Protein AF-A0A8B3FPV9-F1 (afdb_monomer_lite)

Structure (mmCIF, N/CA/C/O backbone):
data_AF-A0A8B3FPV9-F1
#
_entry.id   AF-A0A8B3FPV9-F1
#
loop_
_atom_site.group_PDB
_atom_site.id
_atom_site.type_symbol
_atom_site.label_atom_id
_atom_site.label_alt_id
_atom_site.label_comp_id
_atom_site.label_asym_id
_atom_site.label_entity_id
_atom_site.label_seq_id
_atom_site.pdbx_PDB_ins_code
_atom_site.Cartn_x
_atom_site.Cartn_y
_atom_site.Cartn_z
_atom_site.occupancy
_atom_site.B_iso_or_equiv
_atom_site.auth_seq_id
_atom_site.auth_comp_id
_atom_site.auth_asym_id
_atom_site.auth_atom_id
_atom_site.pdbx_PDB_model_num
ATOM 1 N N . MET A 1 1 ? 26.256 -17.734 -14.882 1.00 42.00 1 MET A N 1
ATOM 2 C CA . MET A 1 1 ? 25.455 -18.516 -13.919 1.00 42.00 1 MET A CA 1
ATOM 3 C C . MET A 1 1 ? 24.027 -18.582 -14.427 1.00 42.00 1 MET A C 1
ATOM 5 O O . MET A 1 1 ? 23.253 -17.654 -14.216 1.00 42.00 1 MET A O 1
ATOM 9 N N . SER A 1 2 ? 23.723 -19.625 -15.194 1.00 42.69 2 SER A N 1
ATOM 10 C CA . SER A 1 2 ? 22.351 -19.982 -15.546 1.00 42.69 2 SER A CA 1
ATOM 11 C C . SER A 1 2 ? 21.698 -20.483 -14.266 1.00 42.69 2 SER A C 1
ATOM 13 O O . SER A 1 2 ? 22.176 -21.441 -13.665 1.00 42.69 2 SER A O 1
ATOM 15 N N . ILE A 1 3 ? 20.687 -19.775 -13.772 1.00 54.25 3 ILE A N 1
ATOM 16 C CA . ILE A 1 3 ? 19.817 -20.333 -12.741 1.00 54.25 3 ILE A CA 1
ATOM 17 C C . ILE A 1 3 ? 18.883 -21.251 -13.515 1.00 54.25 3 ILE A C 1
ATOM 19 O O . ILE A 1 3 ? 17.819 -20.828 -13.959 1.00 54.25 3 ILE A O 1
ATOM 23 N N . ASP A 1 4 ? 19.334 -22.473 -13.770 1.00 57.19 4 ASP A N 1
ATOM 24 C CA . ASP A 1 4 ? 18.435 -23.501 -14.261 1.00 57.19 4 ASP A CA 1
ATOM 25 C C . ASP A 1 4 ? 17.376 -23.724 -13.174 1.00 57.19 4 ASP A C 1
ATOM 27 O O . ASP A 1 4 ? 17.729 -23.776 -11.984 1.00 57.19 4 ASP A O 1
ATOM 31 N N . PRO A 1 5 ? 16.082 -23.813 -13.523 1.00 62.88 5 PRO A N 1
ATOM 32 C CA . PRO A 1 5 ? 15.042 -24.207 -12.586 1.00 62.88 5 PRO A CA 1
ATOM 33 C C . PRO A 1 5 ? 15.310 -25.652 -12.155 1.00 62.88 5 PRO A C 1
ATOM 35 O O . PRO A 1 5 ? 14.786 -26.613 -12.711 1.00 62.88 5 PRO A O 1
ATOM 38 N N . SER A 1 6 ? 16.207 -25.810 -11.185 1.00 76.12 6 SER A N 1
ATOM 39 C CA . SER A 1 6 ? 16.613 -27.115 -10.700 1.00 76.12 6 SER A CA 1
ATOM 40 C C . SER A 1 6 ? 15.465 -27.714 -9.886 1.00 76.12 6 SER A C 1
ATOM 42 O O . SER A 1 6 ? 14.822 -27.001 -9.106 1.00 76.12 6 SER A O 1
ATOM 44 N N . PRO A 1 7 ? 15.221 -29.031 -9.987 1.00 80.00 7 PRO A N 1
ATOM 45 C CA . PRO A 1 7 ? 14.207 -29.706 -9.176 1.00 80.00 7 PRO A CA 1
ATOM 46 C C . PRO A 1 7 ? 14.443 -29.497 -7.672 1.00 80.00 7 PRO A C 1
ATOM 48 O O . PRO A 1 7 ? 13.501 -29.465 -6.888 1.00 80.00 7 PRO A O 1
ATOM 51 N N . ARG A 1 8 ? 15.693 -29.238 -7.267 1.00 82.94 8 ARG A N 1
ATOM 52 C CA . ARG A 1 8 ? 16.063 -28.871 -5.894 1.00 82.94 8 ARG A CA 1
ATOM 53 C C . ARG A 1 8 ? 15.446 -27.543 -5.448 1.00 82.94 8 ARG A C 1
ATOM 55 O O . ARG A 1 8 ? 14.995 -27.450 -4.312 1.00 82.94 8 ARG A O 1
ATOM 62 N N . LEU A 1 9 ? 15.387 -26.539 -6.326 1.00 80.88 9 LEU A N 1
ATOM 63 C CA . LEU A 1 9 ? 14.771 -25.245 -6.019 1.00 80.88 9 LEU A CA 1
ATOM 64 C C . LEU A 1 9 ? 13.254 -25.386 -5.842 1.00 80.88 9 LEU A C 1
ATOM 66 O O . LEU A 1 9 ? 12.688 -24.808 -4.919 1.00 80.88 9 LEU A O 1
ATOM 70 N N . ALA A 1 10 ? 12.614 -26.195 -6.692 1.00 79.56 10 ALA A N 1
ATOM 71 C CA . ALA A 1 10 ? 11.189 -26.495 -6.587 1.00 79.56 10 ALA A CA 1
ATOM 72 C C . ALA A 1 10 ? 10.865 -27.236 -5.280 1.00 79.56 10 ALA A C 1
ATOM 74 O O . ALA A 1 10 ? 9.959 -26.828 -4.557 1.00 79.56 10 ALA A O 1
ATOM 75 N N . VAL A 1 11 ? 11.648 -28.262 -4.927 1.00 85.38 11 VAL A N 1
ATOM 76 C CA . VAL A 1 11 ? 11.499 -28.995 -3.658 1.00 85.38 11 VAL A CA 1
ATOM 77 C C . VAL A 1 11 ? 11.712 -28.073 -2.456 1.00 85.38 11 VAL A C 1
ATOM 79 O O . VAL A 1 11 ? 10.914 -28.102 -1.523 1.00 85.38 11 VAL A O 1
ATOM 82 N N . ALA A 1 12 ? 12.732 -27.209 -2.488 1.00 83.81 12 ALA A N 1
ATOM 83 C CA . ALA A 1 12 ? 12.972 -26.233 -1.427 1.00 83.81 12 ALA A CA 1
ATOM 84 C C . ALA A 1 12 ? 11.791 -25.261 -1.261 1.00 83.81 12 ALA A C 1
ATOM 86 O O . ALA A 1 12 ? 11.357 -25.019 -0.138 1.00 83.81 12 ALA A O 1
ATOM 87 N N . LEU A 1 13 ? 11.227 -24.753 -2.363 1.00 82.69 13 LEU A N 1
ATOM 88 C CA . LEU A 1 13 ? 10.036 -23.894 -2.354 1.00 82.69 13 LEU A CA 1
ATOM 89 C C . LEU A 1 13 ? 8.823 -24.607 -1.751 1.00 82.69 13 LEU A C 1
ATOM 91 O O . LEU A 1 13 ? 8.154 -24.046 -0.886 1.00 82.69 13 LEU A O 1
ATOM 95 N N . VAL A 1 14 ? 8.561 -25.847 -2.172 1.00 85.81 14 VAL A N 1
ATOM 96 C CA . VAL A 1 14 ? 7.442 -26.652 -1.663 1.00 85.81 14 VAL A CA 1
ATOM 97 C C . VAL A 1 14 ? 7.604 -26.934 -0.171 1.00 85.81 14 VAL A C 1
ATOM 99 O O . VAL A 1 14 ? 6.652 -26.743 0.580 1.00 85.81 14 VAL A O 1
ATOM 102 N N . LEU A 1 15 ? 8.801 -27.319 0.279 1.00 87.19 15 LEU A N 1
ATOM 103 C CA . LEU A 1 15 ? 9.085 -27.554 1.697 1.00 87.19 15 LEU A CA 1
ATOM 104 C C . LEU A 1 15 ? 8.931 -26.281 2.530 1.00 87.19 15 LEU A C 1
ATOM 106 O O . LEU A 1 15 ? 8.348 -26.331 3.610 1.00 87.19 15 LEU A O 1
ATOM 110 N N . LEU A 1 16 ? 9.401 -25.134 2.030 1.00 83.69 16 LEU A N 1
ATOM 111 C CA . LEU A 1 16 ? 9.266 -23.861 2.736 1.00 83.69 16 LEU A CA 1
ATOM 112 C C . LEU A 1 16 ? 7.791 -23.449 2.856 1.00 83.69 16 LEU A C 1
ATOM 114 O O . LEU A 1 16 ? 7.346 -23.040 3.927 1.00 83.69 16 LEU A O 1
ATOM 118 N N . VAL A 1 17 ? 7.009 -23.615 1.784 1.00 82.38 17 VAL A N 1
ATOM 119 C CA . VAL A 1 17 ? 5.558 -23.375 1.803 1.00 82.38 17 VAL A CA 1
ATOM 120 C C . VAL A 1 17 ? 4.868 -24.335 2.773 1.00 82.38 17 VAL A C 1
ATOM 122 O O . VAL A 1 17 ? 4.093 -23.885 3.617 1.00 82.38 17 VAL A O 1
ATOM 125 N N . ALA A 1 18 ? 5.188 -25.629 2.727 1.00 81.62 18 ALA A N 1
ATOM 126 C CA . ALA A 1 18 ? 4.638 -26.628 3.638 1.00 81.62 18 AL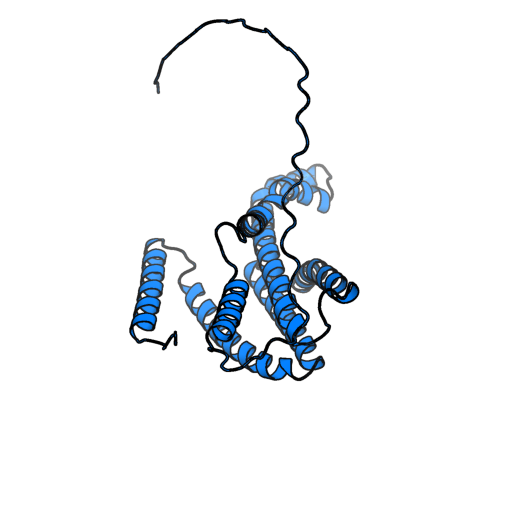A A CA 1
ATOM 127 C C . ALA A 1 18 ? 4.960 -26.302 5.104 1.00 81.62 18 ALA A C 1
ATOM 129 O O . ALA A 1 18 ? 4.070 -26.354 5.949 1.00 81.62 18 ALA A O 1
ATOM 130 N N . LEU A 1 19 ? 6.191 -25.872 5.398 1.00 85.19 19 LEU A N 1
ATOM 131 C CA . LEU A 1 19 ? 6.602 -25.438 6.732 1.00 85.19 19 LEU A CA 1
ATOM 132 C C . LEU A 1 19 ? 5.790 -24.226 7.204 1.00 85.19 19 LEU A C 1
ATOM 134 O O . LEU A 1 19 ? 5.288 -24.225 8.327 1.00 85.19 19 LEU A O 1
ATOM 138 N N . THR A 1 20 ? 5.605 -23.213 6.349 1.00 76.75 20 THR A N 1
ATOM 139 C CA . THR A 1 20 ? 4.771 -22.051 6.700 1.00 76.75 20 THR A CA 1
ATOM 140 C C . THR A 1 20 ? 3.308 -22.431 6.923 1.00 76.75 20 THR A C 1
ATOM 142 O O . THR A 1 20 ? 2.678 -21.903 7.838 1.00 76.75 20 THR A O 1
ATOM 145 N N . MET A 1 21 ? 2.771 -23.375 6.145 1.00 73.12 21 MET A N 1
ATOM 146 C CA . MET A 1 21 ? 1.418 -23.898 6.336 1.00 73.12 21 MET A CA 1
ATOM 147 C C . MET A 1 21 ? 1.287 -24.679 7.645 1.00 73.12 21 MET A C 1
ATOM 149 O O . MET A 1 21 ? 0.315 -24.465 8.366 1.00 73.12 21 MET A O 1
ATOM 153 N N . LEU A 1 22 ? 2.268 -25.520 7.991 1.00 78.50 22 LEU A N 1
ATOM 154 C CA . LEU A 1 22 ? 2.300 -26.241 9.267 1.00 78.50 22 LEU A CA 1
ATOM 155 C C . LEU A 1 22 ? 2.371 -25.278 10.456 1.00 78.50 22 LEU A C 1
ATOM 157 O O . LEU A 1 22 ? 1.598 -25.414 11.403 1.00 78.50 22 LEU A O 1
ATOM 161 N N . ALA A 1 23 ? 3.248 -24.273 10.390 1.00 76.12 23 ALA A N 1
ATOM 162 C CA . ALA A 1 23 ? 3.366 -23.250 11.426 1.00 76.12 23 ALA A CA 1
ATOM 163 C C . ALA A 1 23 ? 2.065 -22.442 11.576 1.00 76.12 23 ALA A C 1
ATOM 165 O O . ALA A 1 23 ? 1.612 -22.177 12.690 1.00 76.12 23 ALA A O 1
ATOM 166 N N . ALA A 1 24 ? 1.417 -22.098 10.460 1.00 69.12 24 ALA A N 1
ATOM 167 C CA . ALA A 1 24 ? 0.137 -21.398 10.473 1.00 69.12 24 ALA A CA 1
ATOM 168 C C . ALA A 1 24 ? -0.996 -22.270 11.046 1.00 69.12 24 ALA A C 1
ATOM 170 O O . ALA A 1 24 ? -1.849 -21.762 11.778 1.00 69.12 24 ALA A O 1
ATOM 171 N N . TRP A 1 25 ? -0.998 -23.573 10.744 1.00 67.94 25 TRP A N 1
ATOM 172 C CA . TRP A 1 25 ? -1.960 -24.535 11.284 1.00 67.94 25 TRP A CA 1
ATOM 173 C C . TRP A 1 25 ? -1.791 -24.710 12.797 1.00 67.94 25 TRP A C 1
ATOM 175 O O . TRP A 1 25 ? -2.779 -24.643 13.530 1.00 67.94 25 TRP A O 1
ATOM 185 N N . GLY A 1 26 ? -0.545 -24.792 13.278 1.00 73.00 26 GLY A N 1
ATOM 186 C CA . GLY A 1 26 ? -0.221 -24.790 14.708 1.00 73.00 26 GLY A CA 1
ATOM 187 C C . GLY A 1 26 ? -0.659 -23.511 15.432 1.00 73.00 26 GLY A C 1
ATOM 188 O O . GLY A 1 26 ? -1.105 -23.572 16.575 1.00 73.00 26 GLY A O 1
ATOM 189 N N . GLY A 1 27 ? -0.623 -22.362 14.748 1.00 68.94 27 GLY A N 1
ATOM 190 C CA . GLY A 1 27 ? -1.056 -21.066 15.281 1.00 68.94 27 GLY A CA 1
ATOM 191 C C . GLY A 1 27 ? -2.574 -20.828 15.326 1.00 68.94 27 GLY A C 1
ATOM 192 O O . GLY A 1 27 ? -2.989 -19.763 15.775 1.00 68.94 27 GLY A O 1
ATOM 193 N N . ARG A 1 28 ? -3.414 -21.766 14.850 1.00 61.19 28 ARG A N 1
ATOM 194 C CA . ARG A 1 28 ? -4.896 -21.666 14.824 1.00 61.19 28 ARG A CA 1
ATOM 195 C C . ARG A 1 28 ? -5.449 -20.347 14.254 1.00 61.19 28 ARG A C 1
ATOM 197 O O . ARG A 1 28 ? -6.526 -19.891 14.640 1.00 61.19 28 ARG A O 1
ATOM 204 N N . PHE A 1 29 ? -4.752 -19.724 13.305 1.00 59.78 29 PHE A N 1
ATOM 205 C CA . PHE A 1 29 ? -5.256 -18.509 12.670 1.00 59.78 29 PHE A CA 1
ATOM 206 C C . PHE A 1 29 ? -6.476 -18.828 11.789 1.00 59.78 29 PHE A C 1
ATOM 208 O O . PHE A 1 29 ? -6.393 -19.600 10.836 1.00 59.78 29 PHE A O 1
ATOM 215 N N . SER A 1 30 ? -7.601 -18.151 12.042 1.00 58.53 30 SER A N 1
ATOM 216 C CA . SER A 1 30 ? -8.832 -18.208 11.221 1.00 58.53 30 SER A CA 1
ATOM 217 C C . SER A 1 30 ? -8.596 -17.885 9.725 1.00 58.53 30 SER A C 1
ATOM 219 O O . SER A 1 30 ? -9.396 -18.238 8.858 1.00 58.53 30 SER A O 1
ATOM 221 N N . LEU A 1 31 ? -7.441 -17.298 9.387 1.00 55.94 31 LEU A N 1
ATOM 222 C CA . LEU A 1 31 ? -7.045 -16.961 8.022 1.00 55.94 31 LEU A CA 1
ATOM 223 C C . LEU A 1 31 ? -6.703 -18.168 7.131 1.00 55.94 31 LEU A C 1
ATOM 225 O O . LEU A 1 31 ? -6.635 -17.986 5.912 1.00 55.94 31 LEU A O 1
ATOM 229 N N . LEU A 1 32 ? -6.523 -19.378 7.673 1.00 56.44 32 LEU A N 1
ATOM 230 C CA . LEU A 1 32 ? -5.994 -20.528 6.921 1.00 56.44 32 LEU A CA 1
ATOM 231 C C . LEU A 1 32 ? -6.761 -20.874 5.640 1.00 56.44 32 LEU A C 1
ATOM 233 O O . LEU A 1 32 ? -6.151 -21.271 4.655 1.00 56.44 32 LEU A O 1
ATOM 237 N N . LYS A 1 33 ? -8.085 -20.692 5.621 1.00 60.97 33 LYS A N 1
ATOM 238 C CA . LYS A 1 33 ? -8.912 -20.981 4.435 1.00 60.97 33 LYS A CA 1
ATOM 239 C C . LYS A 1 33 ? -8.858 -19.865 3.385 1.00 60.97 33 LYS A C 1
ATOM 241 O O . LYS A 1 33 ? -9.061 -20.111 2.202 1.00 60.97 33 LYS A O 1
ATOM 246 N N . SER A 1 34 ? -8.559 -18.636 3.806 1.00 60.72 34 SER A N 1
ATOM 247 C CA . SER A 1 34 ? -8.544 -17.453 2.933 1.00 60.72 34 SER A CA 1
ATOM 248 C C . SER A 1 34 ? -7.214 -17.247 2.203 1.00 60.72 34 SER A C 1
ATOM 250 O O . SER A 1 34 ? -7.194 -16.725 1.089 1.00 60.72 34 SER A O 1
ATOM 252 N N . VAL A 1 35 ? -6.107 -17.691 2.805 1.00 66.69 35 VAL A N 1
ATOM 253 C CA . VAL A 1 35 ? -4.752 -17.566 2.250 1.00 66.69 35 VAL A CA 1
ATOM 254 C C . VAL A 1 35 ? -4.561 -18.338 0.935 1.00 66.69 35 VAL A C 1
ATOM 256 O O . VAL A 1 35 ? -4.118 -17.707 -0.025 1.00 66.69 35 VAL A O 1
ATOM 259 N N . PRO A 1 36 ? -4.908 -19.638 0.815 1.00 67.00 36 PRO A N 1
ATOM 260 C CA . PRO A 1 36 ? -4.676 -20.383 -0.424 1.00 67.00 36 PRO A CA 1
ATOM 261 C C . PRO A 1 36 ? -5.525 -19.849 -1.580 1.00 67.00 36 PRO A C 1
ATOM 263 O O . PRO A 1 36 ? -5.033 -19.724 -2.698 1.00 67.00 36 PRO A O 1
ATOM 266 N N . TRP A 1 37 ? -6.767 -19.438 -1.309 1.00 70.44 37 TRP A N 1
ATOM 267 C CA . TRP A 1 37 ? -7.628 -18.826 -2.322 1.00 70.44 37 TRP A CA 1
ATOM 268 C C . TRP A 1 37 ? -7.095 -17.469 -2.801 1.00 70.44 37 TRP A C 1
ATOM 270 O O . TRP A 1 37 ? -7.058 -17.192 -4.001 1.00 70.44 37 TRP A O 1
ATOM 280 N N . ALA A 1 38 ? -6.623 -16.627 -1.875 1.00 64.62 38 ALA A N 1
ATOM 281 C CA . ALA A 1 38 ? -5.991 -15.359 -2.225 1.00 64.62 38 ALA A CA 1
ATOM 282 C C . ALA A 1 38 ? -4.696 -15.563 -3.030 1.00 64.62 38 ALA A C 1
ATOM 284 O O . ALA A 1 38 ? -4.458 -14.823 -3.985 1.00 64.62 38 ALA A O 1
ATOM 285 N N . ALA A 1 39 ? -3.892 -16.571 -2.679 1.00 65.19 39 ALA A N 1
ATOM 286 C CA . ALA A 1 39 ? -2.666 -16.919 -3.390 1.00 65.19 39 ALA A CA 1
ATOM 287 C C . ALA A 1 39 ? -2.951 -17.422 -4.813 1.00 65.19 39 ALA A C 1
ATOM 289 O O . ALA A 1 39 ? -2.366 -16.907 -5.762 1.00 65.19 39 ALA A O 1
ATOM 290 N N . ALA A 1 40 ? -3.899 -18.348 -4.985 1.00 69.06 40 ALA A N 1
ATOM 291 C CA . ALA A 1 40 ? -4.301 -18.849 -6.300 1.00 69.06 40 ALA A CA 1
ATOM 292 C C . ALA A 1 40 ? -4.794 -17.716 -7.215 1.00 69.06 40 ALA A C 1
ATOM 294 O O . ALA A 1 40 ? -4.338 -17.579 -8.350 1.00 69.06 40 ALA A O 1
ATOM 295 N N . ARG A 1 41 ? -5.656 -16.831 -6.695 1.00 76.31 41 ARG A N 1
ATOM 296 C CA . ARG A 1 41 ? -6.109 -15.640 -7.424 1.00 76.31 41 ARG A CA 1
ATOM 297 C C . ARG A 1 41 ? -4.946 -14.718 -7.802 1.00 76.31 41 ARG A C 1
ATOM 299 O O . ARG A 1 41 ? -4.924 -14.215 -8.921 1.00 76.31 41 ARG A O 1
ATOM 306 N N . ALA A 1 42 ? -3.994 -14.494 -6.894 1.00 67.75 42 ALA A N 1
ATOM 307 C CA . ALA A 1 42 ? -2.826 -13.656 -7.155 1.00 67.75 42 ALA A CA 1
ATOM 308 C C . ALA A 1 42 ? -1.921 -14.248 -8.245 1.00 67.75 42 ALA A C 1
ATOM 310 O O . ALA A 1 42 ? -1.437 -13.498 -9.086 1.00 67.75 42 ALA A O 1
ATOM 311 N N . ILE A 1 43 ? -1.742 -15.573 -8.271 1.00 71.56 43 ILE A N 1
ATOM 312 C CA . ILE A 1 43 ? -0.979 -16.275 -9.313 1.00 71.56 43 ILE A CA 1
ATOM 313 C C . ILE A 1 43 ? -1.636 -16.066 -10.679 1.00 71.56 43 ILE A C 1
ATOM 315 O O . ILE A 1 43 ? -0.980 -15.592 -11.603 1.00 71.56 43 ILE A O 1
ATOM 319 N N . ILE A 1 44 ? -2.941 -16.339 -10.793 1.00 73.62 44 ILE A N 1
ATOM 320 C CA . ILE A 1 44 ? -3.699 -16.140 -12.041 1.00 73.62 44 ILE A CA 1
ATOM 321 C C . ILE A 1 44 ? -3.603 -14.680 -12.497 1.00 73.62 44 ILE A C 1
ATOM 323 O O . ILE A 1 44 ? -3.359 -14.395 -13.669 1.00 73.62 44 ILE A O 1
ATOM 327 N N . GLN A 1 45 ? -3.743 -13.745 -11.557 1.00 72.06 45 GLN A N 1
ATOM 328 C CA . GLN A 1 45 ? -3.621 -12.323 -11.836 1.00 72.06 45 GLN A CA 1
ATOM 329 C C . GLN A 1 45 ? -2.216 -11.958 -12.332 1.00 72.06 45 GLN A C 1
ATOM 331 O O . GLN A 1 45 ? -2.107 -11.186 -13.277 1.00 72.06 45 GLN A O 1
ATOM 336 N N . LEU A 1 46 ? -1.150 -12.509 -11.744 1.00 73.50 46 LEU A N 1
ATOM 337 C CA . LEU A 1 46 ? 0.226 -12.247 -12.172 1.00 73.50 46 LEU A CA 1
ATOM 338 C C . LEU A 1 46 ? 0.499 -12.768 -13.586 1.00 73.50 46 LEU A C 1
ATOM 340 O O . LEU A 1 46 ? 1.184 -12.096 -14.353 1.00 73.50 46 LEU A O 1
ATOM 344 N N . PHE A 1 47 ? -0.046 -13.936 -13.937 1.00 71.62 47 PHE A N 1
ATOM 345 C CA . PHE A 1 47 ? 0.048 -14.489 -15.290 1.00 71.62 47 PHE A CA 1
ATOM 346 C C . PHE A 1 47 ? -0.643 -13.585 -16.310 1.00 71.62 47 PHE A C 1
ATOM 348 O O . PHE A 1 47 ? -0.032 -13.202 -17.308 1.00 71.62 47 PHE A O 1
ATOM 355 N N . ALA A 1 48 ? -1.882 -13.174 -16.024 1.00 71.75 48 ALA A N 1
ATOM 356 C CA . ALA A 1 48 ? -2.618 -12.245 -16.875 1.00 71.75 48 ALA A CA 1
ATOM 357 C C . ALA A 1 48 ? -1.884 -10.899 -17.010 1.00 71.75 48 ALA A C 1
ATOM 359 O O . ALA A 1 48 ? -1.701 -10.390 -18.112 1.00 71.75 48 ALA A O 1
ATOM 360 N N . VAL A 1 49 ? -1.400 -10.349 -15.894 1.00 68.69 49 VAL A N 1
ATOM 361 C CA . VAL A 1 49 ? -0.624 -9.103 -15.853 1.00 68.69 49 VAL A CA 1
ATOM 362 C C . VAL A 1 49 ? 0.657 -9.223 -16.674 1.00 68.69 49 VAL A C 1
ATOM 364 O O . VAL A 1 49 ? 0.939 -8.330 -17.464 1.00 68.69 49 VAL A O 1
ATOM 367 N N . SER A 1 50 ? 1.405 -10.319 -16.540 1.00 67.19 50 SER A N 1
ATOM 368 C CA . SER A 1 50 ? 2.650 -10.537 -17.289 1.00 67.19 50 SER A CA 1
ATOM 369 C C . SER A 1 50 ? 2.399 -10.556 -18.797 1.00 67.19 50 SER A C 1
ATOM 371 O O . SER A 1 50 ? 3.145 -9.932 -19.547 1.00 67.19 50 SER A O 1
ATOM 373 N N . PHE A 1 51 ? 1.307 -11.187 -19.238 1.00 68.31 51 PHE A N 1
ATOM 374 C CA . PHE A 1 51 ? 0.892 -11.179 -20.641 1.00 68.31 51 PHE A CA 1
ATOM 375 C C . PHE A 1 51 ? 0.535 -9.766 -21.132 1.00 68.31 51 PHE A C 1
ATOM 377 O O . PHE A 1 51 ? 0.976 -9.336 -22.197 1.00 68.31 51 PHE A O 1
ATOM 384 N N . ILE A 1 52 ? -0.204 -9.003 -20.321 1.00 67.06 52 ILE A N 1
ATOM 385 C CA . ILE A 1 52 ? -0.580 -7.622 -20.651 1.00 67.06 52 ILE A CA 1
ATOM 386 C C . ILE A 1 52 ? 0.646 -6.704 -20.690 1.00 67.06 52 ILE A C 1
ATOM 388 O O . ILE A 1 52 ? 0.710 -5.832 -21.549 1.00 67.06 52 ILE A O 1
ATOM 392 N N . VAL A 1 53 ? 1.634 -6.886 -19.807 1.00 66.31 53 VAL A N 1
ATOM 393 C CA . VAL A 1 53 ? 2.858 -6.065 -19.793 1.00 66.31 53 VAL A CA 1
ATOM 394 C C . VAL A 1 53 ? 3.638 -6.220 -21.097 1.00 66.31 53 VAL A C 1
ATOM 396 O O . VAL A 1 53 ? 4.091 -5.218 -21.646 1.00 66.31 53 VAL A O 1
ATOM 399 N N . VAL A 1 54 ? 3.731 -7.436 -21.644 1.00 65.06 54 VAL A N 1
ATOM 400 C CA . VAL A 1 54 ? 4.371 -7.673 -22.950 1.00 65.06 54 VAL A CA 1
ATOM 401 C C . VAL A 1 54 ? 3.674 -6.873 -24.059 1.00 65.06 54 VAL A C 1
ATOM 403 O O . VAL A 1 54 ? 4.344 -6.259 -24.887 1.00 65.06 54 VAL A O 1
ATOM 406 N N . ALA A 1 55 ? 2.341 -6.785 -24.032 1.00 60.25 55 ALA A N 1
ATOM 407 C CA . ALA A 1 55 ? 1.584 -5.941 -24.957 1.00 60.25 55 ALA A CA 1
ATOM 408 C C . ALA A 1 55 ? 1.733 -4.432 -24.653 1.00 60.25 55 ALA A C 1
ATOM 410 O O . ALA A 1 55 ? 1.837 -3.618 -25.573 1.00 60.25 55 ALA A O 1
ATOM 411 N N . ALA A 1 56 ? 1.793 -4.042 -23.376 1.00 59.78 56 ALA A N 1
ATOM 412 C CA . ALA A 1 56 ? 1.822 -2.650 -22.923 1.00 59.78 56 ALA A CA 1
ATOM 413 C C . ALA A 1 56 ? 3.134 -1.918 -23.233 1.00 59.78 56 ALA A C 1
ATOM 415 O O . ALA A 1 56 ? 3.123 -0.707 -23.451 1.00 59.78 56 ALA A O 1
ATOM 416 N N . VAL A 1 57 ? 4.258 -2.638 -23.300 1.00 58.56 57 VAL A N 1
ATOM 417 C CA . VAL A 1 57 ? 5.572 -2.055 -23.626 1.00 58.56 57 VAL A CA 1
ATOM 418 C C . VAL A 1 57 ? 5.611 -1.472 -25.047 1.00 58.56 57 VAL A C 1
ATOM 420 O O . VAL A 1 57 ? 6.397 -0.566 -25.311 1.00 58.56 57 VAL A O 1
ATOM 423 N N . THR A 1 58 ? 4.728 -1.912 -25.950 1.00 60.72 58 THR A N 1
ATOM 424 C CA . THR A 1 58 ? 4.739 -1.465 -27.354 1.00 60.72 58 THR A CA 1
ATOM 425 C C . THR A 1 58 ? 3.937 -0.192 -27.635 1.00 60.72 58 THR A C 1
ATOM 427 O O . THR A 1 58 ? 4.190 0.464 -28.645 1.00 60.72 58 THR A O 1
ATOM 430 N N . ARG A 1 59 ? 2.962 0.187 -26.793 1.00 68.44 59 ARG A N 1
ATOM 431 C CA . ARG A 1 59 ? 2.028 1.291 -27.092 1.00 68.44 59 ARG A CA 1
ATOM 432 C C . ARG A 1 59 ? 1.664 2.105 -25.844 1.00 68.44 59 ARG A C 1
ATOM 434 O O . ARG A 1 59 ? 1.229 1.551 -24.839 1.00 68.44 59 ARG A O 1
ATOM 441 N N . LEU A 1 60 ? 1.751 3.439 -25.930 1.00 65.12 60 LEU A N 1
ATOM 442 C CA . LEU A 1 60 ? 1.475 4.362 -24.810 1.00 65.12 60 LEU A CA 1
ATOM 443 C C . LEU A 1 60 ? 0.061 4.201 -24.218 1.00 65.12 60 LEU A C 1
ATOM 445 O O . LEU A 1 60 ? -0.113 4.219 -23.001 1.00 65.12 60 LEU A O 1
ATOM 449 N N . TRP A 1 61 ? -0.947 3.996 -25.069 1.00 69.56 61 TRP A N 1
ATOM 450 C CA . TRP A 1 61 ? -2.331 3.792 -24.628 1.00 69.56 61 TRP A CA 1
ATOM 451 C C . TRP A 1 61 ? -2.518 2.474 -23.868 1.00 69.56 61 TRP A C 1
ATOM 453 O O . TRP A 1 61 ? -3.302 2.418 -22.923 1.00 69.56 61 TRP A O 1
ATOM 463 N N . ALA A 1 62 ? -1.755 1.433 -24.212 1.00 65.12 62 ALA A N 1
ATOM 464 C CA . ALA A 1 62 ? -1.783 0.164 -23.495 1.00 65.12 62 ALA A CA 1
ATOM 465 C C . ALA A 1 62 ? -1.139 0.291 -22.101 1.00 65.12 62 ALA A C 1
ATOM 467 O O . ALA A 1 62 ? -1.635 -0.302 -21.145 1.00 65.12 62 ALA A O 1
ATOM 468 N N . ALA A 1 63 ? -0.111 1.134 -21.944 1.00 63.00 63 ALA A N 1
ATOM 469 C CA . ALA A 1 63 ? 0.447 1.470 -20.632 1.00 63.00 63 ALA A CA 1
ATOM 470 C C . ALA A 1 63 ? -0.543 2.263 -19.754 1.00 63.00 63 ALA A C 1
ATOM 472 O O . ALA A 1 63 ? -0.680 1.974 -18.564 1.00 63.00 63 ALA A O 1
ATOM 473 N N . ALA A 1 64 ? -1.281 3.218 -20.330 1.00 65.44 64 ALA A N 1
ATOM 474 C CA . ALA A 1 64 ? -2.318 3.959 -19.608 1.00 65.44 64 ALA A CA 1
ATOM 475 C C . ALA A 1 64 ? -3.485 3.048 -19.175 1.00 65.44 64 ALA A C 1
ATOM 477 O O . ALA A 1 64 ? -3.925 3.095 -18.021 1.00 65.44 64 ALA A O 1
ATOM 478 N N . LEU A 1 65 ? -3.943 2.157 -20.064 1.00 71.00 65 LEU A N 1
ATOM 479 C CA . LEU A 1 65 ? -4.958 1.148 -19.749 1.00 71.00 65 LEU A CA 1
ATOM 480 C C . LEU A 1 65 ? -4.480 0.210 -18.633 1.00 71.00 65 LEU A C 1
ATOM 482 O O . LEU A 1 65 ? -5.236 -0.095 -17.712 1.00 71.00 65 LEU A O 1
ATOM 486 N N . PHE A 1 66 ? -3.210 -0.197 -18.679 1.00 67.50 66 PHE A N 1
ATOM 487 C CA . PHE A 1 66 ? -2.604 -1.042 -17.660 1.00 67.50 66 PHE A CA 1
ATOM 488 C C . PHE A 1 66 ? -2.602 -0.376 -16.284 1.00 67.50 66 PHE A C 1
ATOM 490 O O . PHE A 1 66 ? -3.053 -0.984 -15.317 1.00 67.50 66 PHE A O 1
ATOM 497 N N . VAL A 1 67 ? -2.163 0.883 -16.184 1.00 66.12 67 VAL A N 1
ATOM 498 C CA . VAL A 1 67 ? -2.199 1.629 -14.915 1.00 66.12 67 VAL A CA 1
ATOM 499 C C . VAL A 1 67 ? -3.625 1.794 -14.402 1.00 66.12 67 VAL A C 1
ATOM 501 O O . VAL A 1 67 ? -3.869 1.600 -13.212 1.00 66.12 67 VAL A O 1
ATOM 504 N N . THR A 1 68 ? -4.580 2.072 -15.289 1.00 68.62 68 THR A N 1
ATOM 505 C CA . THR A 1 68 ? -6.000 2.191 -14.926 1.00 68.62 68 THR A CA 1
ATOM 506 C C . THR A 1 68 ? -6.554 0.872 -14.380 1.00 68.62 68 THR A C 1
ATOM 508 O O . THR A 1 68 ? -7.193 0.850 -13.327 1.00 68.62 68 THR A O 1
ATOM 511 N N . ALA A 1 69 ? -6.251 -0.250 -15.037 1.00 70.44 69 ALA A N 1
ATOM 512 C CA . ALA A 1 69 ? -6.623 -1.580 -14.565 1.00 70.44 69 ALA A CA 1
ATOM 513 C C . ALA A 1 69 ? -5.952 -1.914 -13.221 1.00 70.44 69 ALA A C 1
ATOM 515 O O . ALA A 1 69 ? -6.605 -2.421 -12.307 1.00 70.44 69 ALA A O 1
ATOM 516 N N . MET A 1 70 ? -4.668 -1.575 -13.061 1.00 70.69 70 MET A N 1
ATOM 517 C CA . MET A 1 70 ? -3.933 -1.776 -11.811 1.00 70.69 70 MET A CA 1
ATOM 518 C C . MET A 1 70 ? -4.558 -0.982 -10.662 1.00 70.69 70 MET A C 1
ATOM 520 O O . MET A 1 70 ? -4.728 -1.509 -9.562 1.00 70.69 70 MET A O 1
ATOM 524 N N . PHE A 1 71 ? -4.949 0.264 -10.928 1.00 69.31 71 PHE A N 1
ATOM 525 C CA . PHE A 1 71 ? -5.635 1.117 -9.970 1.00 69.31 71 PHE A CA 1
ATOM 526 C C . PHE A 1 71 ? -7.002 0.540 -9.581 1.00 69.31 71 PHE A C 1
ATOM 528 O O . PHE A 1 71 ? -7.298 0.413 -8.392 1.00 69.31 71 PHE A O 1
ATOM 535 N N . ALA A 1 72 ? -7.801 0.091 -10.553 1.00 71.31 72 ALA A N 1
ATOM 536 C CA . ALA A 1 72 ? -9.094 -0.541 -10.293 1.00 71.31 72 ALA A CA 1
ATOM 537 C C . ALA A 1 72 ? -8.958 -1.783 -9.393 1.00 71.31 72 ALA A C 1
ATOM 539 O O . ALA A 1 72 ? -9.697 -1.941 -8.416 1.00 71.31 72 ALA A O 1
ATOM 540 N N . VAL A 1 73 ? -7.964 -2.639 -9.657 1.00 68.12 73 VAL A N 1
ATOM 541 C CA . VAL A 1 73 ? -7.707 -3.821 -8.823 1.00 68.12 73 VAL A CA 1
ATOM 542 C C . VAL A 1 73 ? -7.187 -3.439 -7.436 1.00 68.12 73 VAL A C 1
ATOM 544 O O . VAL A 1 73 ? -7.584 -4.061 -6.444 1.00 68.12 73 VAL A O 1
ATOM 547 N N . ALA A 1 74 ? -6.347 -2.407 -7.327 1.00 63.28 74 ALA A N 1
ATOM 548 C CA . ALA A 1 74 ? -5.873 -1.904 -6.040 1.00 63.28 74 ALA A CA 1
ATOM 549 C C . ALA A 1 74 ? -7.040 -1.412 -5.169 1.00 63.28 74 ALA A C 1
ATOM 551 O O . ALA A 1 74 ? -7.146 -1.792 -3.998 1.00 63.28 74 ALA A O 1
ATOM 552 N N . VAL A 1 75 ? -7.971 -0.648 -5.745 1.00 66.31 75 VAL A N 1
ATOM 553 C CA . VAL A 1 75 ? -9.180 -0.168 -5.058 1.00 66.31 75 VAL A CA 1
ATOM 554 C C . VAL A 1 75 ? -10.071 -1.334 -4.633 1.00 66.31 75 VAL A C 1
ATOM 556 O O . VAL A 1 75 ? -10.493 -1.403 -3.474 1.00 66.31 75 VAL A O 1
ATOM 559 N N . TRP A 1 76 ? -10.313 -2.295 -5.525 1.00 69.75 76 TRP A N 1
ATOM 560 C CA . TRP A 1 76 ? -11.120 -3.481 -5.226 1.00 69.75 76 TRP A CA 1
ATOM 561 C C . TRP A 1 76 ? -10.526 -4.328 -4.096 1.00 69.75 76 TRP A C 1
ATOM 563 O O . TRP A 1 76 ? -11.233 -4.813 -3.211 1.00 69.75 76 TRP A O 1
ATOM 573 N N . THR A 1 77 ? -9.204 -4.491 -4.100 1.00 67.75 77 THR A N 1
ATOM 574 C CA . THR A 1 77 ? -8.486 -5.262 -3.080 1.00 67.75 77 THR A CA 1
ATOM 575 C C . THR A 1 77 ? -8.520 -4.550 -1.733 1.00 67.75 77 THR A C 1
ATOM 577 O O . THR A 1 77 ? -8.786 -5.171 -0.703 1.00 67.75 77 THR A O 1
ATOM 580 N N . THR A 1 78 ? -8.302 -3.236 -1.730 1.00 63.69 78 THR A N 1
ATOM 581 C CA . THR A 1 78 ? -8.268 -2.426 -0.507 1.00 63.69 78 THR A CA 1
ATOM 582 C C . THR A 1 78 ? -9.633 -2.367 0.168 1.00 63.69 78 THR A C 1
ATOM 584 O O . THR A 1 78 ? -9.755 -2.635 1.362 1.00 63.69 78 THR A O 1
ATOM 587 N N . THR A 1 79 ? -10.681 -2.091 -0.605 1.00 66.12 79 THR A N 1
ATOM 588 C CA . THR A 1 79 ? -12.062 -2.019 -0.102 1.00 66.12 79 THR A CA 1
ATOM 589 C C . THR A 1 79 ? -12.558 -3.363 0.428 1.00 66.12 79 THR A C 1
ATOM 591 O O . THR A 1 79 ? -13.220 -3.405 1.467 1.00 66.12 79 THR A O 1
ATOM 594 N N . GLY A 1 80 ? -12.175 -4.471 -0.218 1.00 64.69 80 GLY A N 1
ATOM 595 C CA . GLY A 1 80 ? -12.426 -5.822 0.285 1.00 64.69 80 GLY A CA 1
ATOM 596 C C . GLY A 1 80 ? -11.718 -6.116 1.613 1.00 64.69 80 GLY A C 1
ATOM 597 O O . GLY A 1 80 ? -12.316 -6.713 2.502 1.00 64.69 80 GLY A O 1
ATOM 598 N N . ARG A 1 81 ? -10.473 -5.652 1.791 1.00 68.25 81 ARG A N 1
ATOM 599 C CA . ARG A 1 81 ? -9.686 -5.868 3.024 1.00 68.25 81 ARG A CA 1
ATOM 600 C C . ARG A 1 81 ? -10.155 -5.045 4.226 1.00 68.25 81 ARG A C 1
ATOM 602 O O . ARG A 1 81 ? -9.933 -5.462 5.363 1.00 68.25 81 ARG A O 1
ATOM 609 N N . ILE A 1 82 ? -10.761 -3.884 3.983 1.00 64.00 82 ILE A N 1
ATOM 610 C CA . ILE A 1 82 ? -11.255 -2.973 5.030 1.00 64.00 82 ILE A CA 1
ATOM 611 C C . ILE A 1 82 ? -12.744 -3.241 5.351 1.00 64.00 82 ILE A C 1
ATOM 613 O O . ILE A 1 82 ? -13.240 -2.838 6.401 1.00 64.00 82 ILE A O 1
ATOM 617 N N . GLY A 1 83 ? -13.457 -3.976 4.488 1.00 67.94 83 GLY A N 1
ATOM 618 C CA . GLY A 1 83 ? -14.893 -4.246 4.641 1.00 67.94 83 GLY A CA 1
ATOM 619 C C . GLY A 1 83 ? -15.782 -3.072 4.217 1.00 67.94 83 GLY A C 1
ATOM 620 O O . GLY A 1 83 ? -16.963 -3.035 4.541 1.00 67.94 83 GLY A O 1
ATOM 621 N N . THR A 1 84 ? -15.232 -2.108 3.478 1.00 66.31 84 THR A N 1
ATOM 622 C CA . THR A 1 84 ? -15.886 -0.854 3.067 1.00 66.31 84 THR A CA 1
ATOM 623 C C . THR A 1 84 ? -16.277 -0.853 1.588 1.00 66.31 84 THR A C 1
ATOM 625 O O . THR A 1 84 ? -16.337 0.191 0.944 1.00 66.31 84 THR A O 1
ATOM 628 N 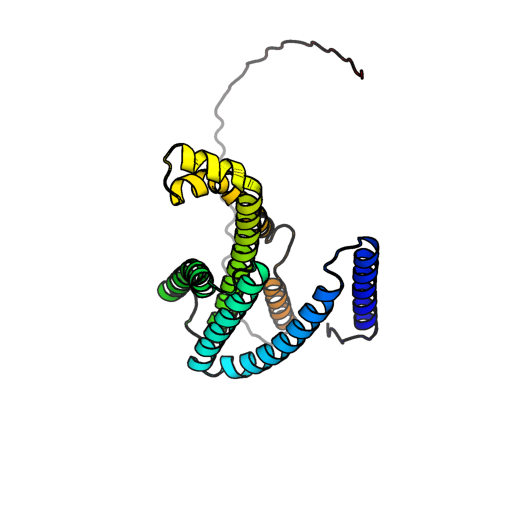N . ARG A 1 85 ? -16.592 -2.030 1.030 1.00 69.56 85 ARG A N 1
ATOM 629 C CA . ARG A 1 85 ? -16.911 -2.223 -0.400 1.00 69.56 85 ARG A CA 1
ATOM 630 C C . ARG A 1 85 ? -18.031 -1.311 -0.919 1.00 69.56 85 ARG A C 1
ATOM 632 O O . ARG A 1 85 ? -18.024 -0.941 -2.086 1.00 69.56 85 ARG A O 1
ATOM 639 N N . ARG A 1 86 ? -18.952 -0.898 -0.043 1.00 66.19 86 ARG A N 1
ATOM 640 C CA . ARG A 1 86 ? -20.064 0.011 -0.363 1.00 66.19 86 ARG A CA 1
ATOM 641 C C . ARG A 1 86 ? -19.626 1.462 -0.619 1.00 66.19 86 ARG A C 1
ATOM 643 O O . ARG A 1 86 ? -20.316 2.175 -1.332 1.00 66.19 86 ARG A O 1
ATOM 650 N N . VAL A 1 87 ? -18.477 1.888 -0.089 1.00 70.69 87 VAL A N 1
ATOM 651 C CA . VAL A 1 87 ? -17.928 3.255 -0.227 1.00 70.69 87 VAL A CA 1
ATOM 652 C C . VAL A 1 87 ? -16.613 3.260 -1.012 1.00 70.69 87 VAL A C 1
ATOM 654 O O . VAL A 1 87 ? -15.688 4.021 -0.727 1.00 70.69 87 VAL A O 1
ATOM 657 N N . TRP A 1 88 ? -16.521 2.390 -2.020 1.00 73.12 88 TRP A N 1
ATOM 658 C CA . TRP A 1 88 ? -15.310 2.199 -2.817 1.00 73.12 88 TRP A CA 1
ATOM 659 C C . TRP A 1 88 ? -14.806 3.484 -3.484 1.00 73.12 88 TRP A C 1
ATOM 661 O O . TRP A 1 88 ? -13.597 3.677 -3.553 1.00 73.12 88 TRP A O 1
ATOM 671 N N . ALA A 1 89 ? -15.710 4.385 -3.882 1.00 73.44 89 ALA A N 1
ATOM 672 C CA . ALA A 1 89 ? -15.368 5.678 -4.472 1.00 73.44 89 ALA A CA 1
ATOM 673 C C . ALA A 1 89 ? -14.522 6.551 -3.530 1.00 73.44 89 ALA A C 1
ATOM 675 O O . ALA A 1 89 ? -13.544 7.150 -3.963 1.00 73.44 89 ALA A O 1
ATOM 676 N N . TRP A 1 90 ? -14.823 6.556 -2.227 1.00 76.44 90 TRP A N 1
ATOM 677 C CA . TRP A 1 90 ? -14.038 7.300 -1.239 1.00 76.44 90 TRP A CA 1
ATOM 678 C C . TRP A 1 90 ? -12.654 6.691 -1.029 1.00 76.44 90 TRP A C 1
ATOM 680 O O . TRP A 1 90 ? -11.678 7.421 -0.917 1.00 76.44 90 TRP A O 1
ATOM 690 N N . SER A 1 91 ? -12.556 5.357 -1.041 1.00 75.44 91 SER A N 1
ATOM 691 C CA . SER A 1 91 ? -11.258 4.666 -0.983 1.00 75.44 91 SER A CA 1
ATOM 692 C C . SER A 1 91 ? -10.439 4.858 -2.264 1.00 75.44 91 SER A C 1
ATOM 694 O O . SER A 1 91 ? -9.215 4.901 -2.217 1.00 75.44 91 SER A O 1
ATOM 696 N N . ALA A 1 92 ? -11.099 4.964 -3.418 1.00 73.94 92 ALA A N 1
ATOM 697 C CA . ALA A 1 92 ? -10.445 5.304 -4.673 1.00 73.94 92 ALA A CA 1
ATOM 698 C C . ALA A 1 92 ? -9.921 6.739 -4.630 1.00 73.94 92 ALA A C 1
ATOM 700 O O . ALA A 1 92 ? -8.767 6.970 -4.969 1.00 73.94 92 ALA A O 1
ATOM 701 N N . LEU A 1 93 ? -10.736 7.683 -4.156 1.00 82.50 93 LEU A N 1
ATOM 702 C CA . LEU A 1 93 ? -10.371 9.090 -4.069 1.00 82.50 93 LEU A CA 1
ATOM 703 C C . LEU A 1 93 ? -9.172 9.313 -3.141 1.00 82.50 93 LEU A C 1
ATOM 705 O O . LEU A 1 93 ? -8.256 10.036 -3.510 1.00 82.50 93 LEU A O 1
ATOM 709 N N . THR A 1 94 ? -9.129 8.662 -1.977 1.00 82.75 94 THR A N 1
ATOM 710 C CA . THR A 1 94 ? -7.997 8.779 -1.042 1.00 82.75 94 THR A CA 1
ATOM 711 C C . THR A 1 94 ? -6.703 8.207 -1.614 1.00 82.75 94 THR A C 1
ATOM 713 O O . THR A 1 94 ? -5.649 8.824 -1.473 1.00 82.75 94 THR A O 1
ATOM 716 N N . ILE A 1 95 ? -6.760 7.055 -2.293 1.00 81.81 95 ILE A N 1
ATOM 717 C CA . ILE A 1 95 ? -5.581 6.479 -2.956 1.00 81.81 95 ILE A CA 1
ATOM 718 C C . ILE A 1 95 ? -5.155 7.369 -4.133 1.00 81.81 95 ILE A C 1
ATOM 720 O O . ILE A 1 95 ? -3.974 7.682 -4.262 1.00 81.81 95 ILE A O 1
ATOM 724 N N . ALA A 1 96 ? -6.097 7.822 -4.965 1.00 81.38 96 ALA A N 1
ATOM 725 C CA . ALA A 1 96 ? -5.823 8.709 -6.096 1.00 81.38 96 ALA A CA 1
ATOM 726 C C . ALA A 1 96 ? -5.205 10.038 -5.646 1.00 81.38 96 ALA A C 1
ATOM 728 O O . ALA A 1 96 ? -4.238 10.488 -6.254 1.00 81.38 96 ALA A O 1
ATOM 729 N N . ALA A 1 97 ? -5.699 10.621 -4.551 1.00 86.81 97 ALA A N 1
ATOM 730 C CA . ALA A 1 97 ? -5.175 11.858 -3.983 1.00 86.81 97 ALA A CA 1
ATOM 731 C C . ALA A 1 97 ? -3.705 11.741 -3.550 1.00 86.81 97 ALA A C 1
ATOM 733 O O . ALA A 1 97 ? -2.994 12.738 -3.565 1.00 86.81 97 ALA A O 1
ATOM 734 N N . GLY A 1 98 ? -3.228 10.542 -3.197 1.00 84.44 98 GLY A N 1
ATOM 735 C CA . GLY A 1 98 ? -1.810 10.300 -2.917 1.00 84.44 98 GLY A CA 1
ATOM 736 C C . GLY A 1 98 ? -0.988 9.958 -4.162 1.00 84.44 98 GLY A C 1
ATOM 737 O O . GLY A 1 98 ? 0.135 10.426 -4.314 1.00 84.44 98 GLY A O 1
ATOM 738 N N . VAL A 1 99 ? -1.533 9.141 -5.066 1.00 85.38 99 VAL A N 1
ATOM 739 C CA . VAL A 1 99 ? -0.796 8.614 -6.228 1.00 85.38 99 VAL A CA 1
ATOM 740 C C . VAL A 1 99 ? -0.663 9.650 -7.351 1.00 85.38 99 VAL A C 1
ATOM 742 O O . VAL A 1 99 ? 0.414 9.776 -7.936 1.00 85.38 99 VAL A O 1
ATOM 745 N N . LEU A 1 100 ? -1.732 10.394 -7.657 1.00 87.06 100 LEU A N 1
ATOM 746 C CA . LEU A 1 100 ? -1.759 11.336 -8.781 1.00 87.06 100 LEU A CA 1
ATOM 747 C C . LEU A 1 100 ? -0.738 12.473 -8.638 1.00 87.06 100 LEU A C 1
ATOM 749 O O . LEU A 1 100 ? -0.010 12.695 -9.604 1.00 87.06 100 LEU A O 1
ATOM 753 N N . PRO A 1 101 ? -0.603 13.156 -7.481 1.00 91.06 101 PRO A N 1
ATOM 754 C CA . PRO A 1 101 ? 0.388 14.221 -7.342 1.00 91.06 101 PRO A CA 1
ATOM 755 C C . PRO A 1 101 ? 1.818 13.708 -7.507 1.00 91.06 101 PRO A C 1
ATOM 757 O O . PRO A 1 101 ? 2.634 14.363 -8.146 1.00 91.06 101 PRO A O 1
ATOM 760 N N . VAL A 1 102 ? 2.119 12.514 -6.985 1.00 90.00 102 VAL A N 1
ATOM 761 C CA . VAL A 1 102 ? 3.460 11.919 -7.086 1.00 90.00 102 VAL A CA 1
ATOM 762 C C . VAL A 1 102 ? 3.805 11.612 -8.541 1.00 90.00 102 VAL A C 1
ATOM 764 O O . VAL A 1 102 ? 4.879 11.988 -9.007 1.00 90.00 102 VAL A O 1
ATOM 767 N N . LEU A 1 103 ? 2.889 10.977 -9.279 1.00 85.88 103 LEU A N 1
ATOM 768 C CA . LEU A 1 103 ? 3.089 10.720 -10.707 1.00 85.88 103 LEU A CA 1
ATOM 769 C C . LEU A 1 103 ? 3.211 12.028 -11.496 1.00 85.88 103 LEU A C 1
ATOM 771 O O . LEU A 1 103 ? 4.113 12.151 -12.322 1.00 85.88 103 LEU A O 1
ATOM 775 N N . ALA A 1 104 ? 2.353 13.011 -11.213 1.00 87.56 104 ALA A N 1
ATOM 776 C CA . ALA A 1 104 ? 2.387 14.307 -11.878 1.00 87.56 104 ALA A CA 1
ATOM 777 C C . ALA A 1 104 ? 3.740 15.004 -11.682 1.00 87.56 104 ALA A C 1
ATOM 779 O O . ALA A 1 104 ? 4.335 15.444 -12.658 1.00 87.56 104 ALA A O 1
ATOM 780 N N . ILE A 1 105 ? 4.271 15.033 -10.455 1.00 90.88 105 ILE A N 1
ATOM 781 C CA . ILE A 1 105 ? 5.569 15.650 -10.151 1.00 90.88 105 ILE A CA 1
ATOM 782 C C . ILE A 1 105 ? 6.710 14.931 -10.882 1.00 90.88 105 ILE A C 1
ATOM 784 O O . ILE A 1 105 ? 7.540 15.591 -11.503 1.00 90.88 105 ILE A O 1
ATOM 788 N N . ILE A 1 106 ? 6.757 13.594 -10.852 1.00 88.56 106 ILE A N 1
ATOM 789 C CA . ILE A 1 106 ? 7.839 12.813 -11.484 1.00 88.56 106 ILE A CA 1
ATOM 790 C C . ILE A 1 106 ? 7.903 13.066 -12.994 1.00 88.56 106 ILE A C 1
ATOM 792 O O . ILE A 1 106 ? 8.985 13.256 -13.549 1.00 88.56 106 ILE A O 1
ATOM 796 N N . PHE A 1 107 ? 6.751 13.081 -13.663 1.00 84.94 107 PHE A N 1
ATOM 797 C CA . PHE A 1 107 ? 6.712 13.265 -15.111 1.00 84.94 107 PHE A CA 1
ATOM 798 C C . PHE A 1 107 ? 6.807 14.734 -15.532 1.00 84.94 107 PHE A C 1
ATOM 800 O O . PHE A 1 107 ? 7.447 15.019 -16.540 1.00 84.94 107 PHE A O 1
ATOM 807 N N . ALA A 1 108 ? 6.254 15.672 -14.756 1.00 87.25 108 ALA A N 1
ATOM 808 C CA . ALA A 1 108 ? 6.378 17.104 -15.035 1.00 87.25 108 ALA A CA 1
ATOM 809 C C . ALA A 1 108 ? 7.815 17.616 -14.852 1.00 87.25 108 ALA A C 1
ATOM 811 O O . ALA A 1 108 ? 8.247 18.502 -15.580 1.00 87.25 108 ALA A O 1
ATOM 812 N N . THR A 1 109 ? 8.575 17.042 -13.914 1.00 89.56 109 THR A N 1
ATOM 813 C CA . THR A 1 109 ? 9.997 17.380 -13.707 1.00 89.56 109 THR A CA 1
ATOM 814 C C . THR A 1 109 ? 10.929 16.762 -14.751 1.00 89.56 109 THR A C 1
ATOM 816 O O . THR A 1 109 ? 12.117 17.069 -14.757 1.00 89.56 109 THR A O 1
ATOM 819 N N . GLY A 1 110 ? 10.427 15.883 -15.626 1.00 83.12 110 GLY A N 1
ATOM 820 C CA . GLY A 1 110 ? 11.252 15.173 -16.606 1.00 83.12 110 GLY A CA 1
ATOM 821 C C . GLY A 1 110 ? 12.207 14.147 -15.986 1.00 83.12 110 GLY A C 1
ATOM 822 O O . GLY A 1 110 ? 13.103 13.662 -16.673 1.00 83.12 110 GLY A O 1
ATOM 823 N N . ALA A 1 111 ? 12.022 13.787 -14.709 1.00 83.25 111 ALA A N 1
ATOM 824 C CA . ALA A 1 111 ? 12.873 12.822 -14.011 1.00 83.25 111 ALA A CA 1
ATOM 825 C C . ALA A 1 111 ? 12.805 11.412 -14.629 1.00 83.25 111 ALA A C 1
ATOM 827 O O . ALA A 1 111 ? 13.747 10.630 -14.502 1.00 83.25 111 ALA A O 1
ATOM 828 N N . ALA A 1 112 ? 11.699 11.088 -15.306 1.00 80.12 112 ALA A N 1
ATOM 829 C CA . ALA A 1 112 ? 11.534 9.863 -16.076 1.00 80.12 112 ALA A CA 1
ATOM 830 C C . ALA A 1 112 ? 10.900 10.164 -17.445 1.00 80.12 112 ALA A C 1
ATOM 832 O O . ALA A 1 112 ? 9.957 10.960 -17.516 1.00 80.12 112 ALA A O 1
ATOM 833 N N . PRO A 1 113 ? 11.357 9.513 -18.532 1.00 79.19 113 PRO A N 1
ATOM 834 C CA . PRO A 1 113 ? 10.727 9.660 -19.834 1.00 79.19 113 PRO A CA 1
ATOM 835 C C . PRO A 1 113 ? 9.298 9.107 -19.791 1.00 79.19 113 PRO A C 1
ATOM 837 O O . PRO A 1 113 ? 9.040 8.045 -19.220 1.00 79.19 113 PRO A O 1
ATOM 840 N N . LEU A 1 114 ? 8.366 9.818 -20.430 1.00 77.88 114 LEU A N 1
ATOM 841 C CA . LEU A 1 114 ? 6.961 9.422 -20.570 1.00 77.88 114 LEU A CA 1
ATOM 842 C C . LEU A 1 114 ? 6.803 8.271 -21.578 1.00 77.88 114 LEU A C 1
ATOM 844 O O . LEU A 1 114 ? 6.211 8.413 -22.644 1.00 77.88 114 LEU A O 1
ATOM 848 N N . ASN A 1 115 ? 7.358 7.109 -21.242 1.00 78.62 115 ASN A N 1
ATOM 849 C CA . ASN A 1 115 ? 7.239 5.875 -22.006 1.00 78.62 115 ASN A CA 1
ATOM 850 C C . ASN A 1 115 ? 6.646 4.750 -21.143 1.00 78.62 115 ASN A C 1
ATOM 852 O O . ASN A 1 115 ? 6.752 4.752 -19.915 1.00 78.62 115 ASN A O 1
ATOM 856 N N . GLY A 1 116 ? 6.020 3.759 -21.789 1.00 70.69 116 GLY A N 1
ATOM 857 C CA . GLY A 1 116 ? 5.408 2.624 -21.086 1.00 70.69 116 GLY A CA 1
ATOM 858 C C . GLY A 1 116 ? 6.403 1.859 -20.204 1.00 70.69 116 GLY A C 1
ATOM 859 O O . GLY A 1 116 ? 6.045 1.413 -19.117 1.00 70.69 116 GLY A O 1
ATOM 860 N N . ALA A 1 117 ? 7.670 1.791 -20.624 1.00 76.25 117 ALA A N 1
ATOM 861 C CA . ALA A 1 117 ? 8.742 1.107 -19.905 1.00 76.25 117 ALA A CA 1
ATOM 862 C C . ALA A 1 117 ? 9.094 1.743 -18.546 1.00 76.25 117 ALA A C 1
ATOM 864 O O . ALA A 1 117 ? 9.450 1.013 -17.626 1.00 76.25 117 ALA A O 1
ATOM 865 N N . SER A 1 118 ? 8.972 3.066 -18.394 1.00 79.94 118 SER A N 1
ATOM 866 C CA . SER A 1 118 ? 9.200 3.750 -17.108 1.00 79.94 118 SER A CA 1
ATOM 867 C C . SER A 1 118 ? 7.910 3.868 -16.302 1.00 79.94 118 SER A C 1
ATOM 869 O O . SER A 1 118 ? 7.902 3.707 -15.082 1.00 79.94 118 SER A O 1
ATOM 871 N N . LEU A 1 119 ? 6.793 4.105 -16.990 1.00 78.50 119 LEU A N 1
ATOM 872 C CA . LEU A 1 119 ? 5.504 4.358 -16.362 1.00 78.50 119 LEU A CA 1
ATOM 873 C C . LEU A 1 119 ? 4.942 3.117 -15.660 1.00 78.50 119 LEU A C 1
ATOM 875 O O . LEU A 1 119 ? 4.421 3.235 -14.550 1.00 78.50 119 LEU A O 1
ATOM 879 N N . VAL A 1 120 ? 5.100 1.930 -16.255 1.00 78.81 120 VAL A N 1
ATOM 880 C CA . VAL A 1 120 ? 4.613 0.674 -15.667 1.00 78.81 120 VAL A CA 1
ATOM 881 C C . VAL A 1 120 ? 5.313 0.359 -14.330 1.00 78.81 120 VAL A C 1
ATOM 883 O O . VAL A 1 120 ? 4.606 0.218 -13.329 1.00 78.81 120 VAL A O 1
ATOM 886 N N . PRO A 1 121 ? 6.659 0.315 -14.228 1.00 80.69 121 PRO A N 1
ATOM 887 C CA . PRO A 1 121 ? 7.339 0.072 -12.956 1.00 80.69 121 PRO A CA 1
ATOM 888 C C . PRO A 1 121 ? 7.075 1.162 -11.913 1.00 80.69 121 PRO A C 1
ATOM 890 O O . PRO A 1 121 ? 6.703 0.836 -10.786 1.00 80.69 121 PRO A O 1
ATOM 893 N N . ILE A 1 122 ? 7.201 2.443 -12.282 1.00 84.62 122 ILE A N 1
ATOM 894 C CA . ILE A 1 122 ? 7.029 3.570 -11.349 1.00 84.62 122 ILE A CA 1
ATOM 895 C C . ILE A 1 122 ? 5.601 3.591 -10.797 1.00 84.62 122 ILE A C 1
ATOM 897 O O . ILE A 1 122 ? 5.402 3.602 -9.580 1.00 84.62 122 ILE A O 1
ATOM 901 N N . GLY A 1 123 ? 4.602 3.514 -11.681 1.00 82.50 123 GLY A N 1
ATOM 902 C CA . GLY A 1 123 ? 3.198 3.448 -11.291 1.00 82.50 123 GLY A CA 1
ATOM 903 C C . GLY A 1 123 ? 2.909 2.236 -10.411 1.00 82.50 123 GLY A C 1
ATOM 904 O O . GLY A 1 123 ? 2.250 2.371 -9.380 1.00 82.50 123 GLY A O 1
ATOM 905 N N . SER A 1 124 ? 3.461 1.066 -10.757 1.00 81.44 124 SER A N 1
ATOM 906 C CA . SER A 1 124 ? 3.217 -0.158 -9.992 1.00 81.44 124 SER A CA 1
ATOM 907 C C . SER A 1 124 ? 3.733 -0.081 -8.552 1.00 81.44 124 SER A C 1
ATOM 909 O O . SER A 1 124 ? 3.024 -0.466 -7.618 1.00 81.44 124 SER A O 1
ATOM 911 N N . ILE A 1 125 ? 4.930 0.481 -8.357 1.00 87.12 125 ILE A N 1
ATOM 912 C CA . ILE A 1 125 ? 5.555 0.628 -7.040 1.00 87.12 125 ILE A CA 1
ATOM 913 C C . ILE A 1 125 ? 4.774 1.641 -6.198 1.00 87.12 125 ILE A C 1
ATOM 915 O O . ILE A 1 125 ? 4.449 1.360 -5.042 1.00 87.12 125 ILE A O 1
ATOM 919 N N . ILE A 1 126 ? 4.429 2.797 -6.773 1.00 87.25 126 ILE A N 1
ATOM 920 C CA . ILE A 1 126 ? 3.699 3.855 -6.061 1.00 87.25 126 ILE A CA 1
ATOM 921 C C . ILE A 1 126 ? 2.314 3.356 -5.638 1.00 87.25 126 ILE A C 1
ATOM 923 O O . ILE A 1 126 ? 1.954 3.462 -4.464 1.00 87.25 126 ILE A O 1
ATOM 927 N N . ILE A 1 127 ? 1.556 2.754 -6.560 1.00 83.75 127 ILE A N 1
ATOM 928 C CA . ILE A 1 127 ? 0.220 2.219 -6.267 1.00 83.75 127 ILE A CA 1
ATOM 929 C C . ILE A 1 127 ? 0.308 1.092 -5.229 1.00 83.75 127 ILE A C 1
ATOM 931 O O . ILE A 1 127 ? -0.500 1.052 -4.301 1.00 83.75 127 ILE A O 1
ATOM 935 N N . GLY A 1 128 ? 1.297 0.198 -5.333 1.00 81.75 128 GLY A N 1
ATOM 936 C CA . GLY A 1 128 ? 1.497 -0.893 -4.374 1.00 81.75 128 GLY A CA 1
ATOM 937 C C . GLY A 1 128 ? 1.779 -0.403 -2.947 1.00 81.75 128 GLY A C 1
ATOM 938 O O . GLY A 1 128 ? 1.201 -0.918 -1.978 1.00 81.75 128 GLY A O 1
ATOM 939 N N . ASN A 1 129 ? 2.611 0.631 -2.813 1.00 86.75 129 ASN A N 1
ATOM 940 C CA . ASN A 1 129 ? 2.902 1.268 -1.529 1.00 86.75 129 ASN A CA 1
ATOM 941 C C . ASN A 1 129 ? 1.672 1.997 -0.970 1.00 86.75 129 ASN A C 1
ATOM 943 O O . ASN A 1 129 ? 1.319 1.793 0.195 1.00 86.75 129 ASN A O 1
ATOM 947 N N . ALA A 1 130 ? 0.968 2.767 -1.805 1.00 85.69 130 ALA A N 1
ATOM 948 C CA . ALA A 1 130 ? -0.252 3.475 -1.416 1.00 85.69 130 ALA A CA 1
ATOM 949 C C . ALA A 1 130 ? -1.355 2.509 -0.949 1.00 85.69 130 ALA A C 1
ATOM 951 O O . ALA A 1 130 ? -1.971 2.720 0.096 1.00 85.69 130 ALA A O 1
ATOM 952 N N . MET A 1 131 ? -1.554 1.399 -1.667 1.00 84.44 131 MET A N 1
ATOM 953 C CA . MET A 1 131 ? -2.505 0.342 -1.313 1.00 84.44 131 MET A CA 1
ATOM 954 C C . MET A 1 131 ? -2.214 -0.247 0.075 1.00 84.44 131 MET A C 1
ATOM 956 O O . MET A 1 131 ? -3.126 -0.444 0.886 1.00 84.44 131 MET A O 1
ATOM 960 N N . SER A 1 132 ? -0.942 -0.538 0.353 1.00 83.62 132 SER A N 1
ATOM 961 C CA . SER A 1 132 ? -0.513 -1.137 1.621 1.00 83.62 132 SER A CA 1
ATOM 962 C C . SER A 1 132 ? -0.706 -0.175 2.793 1.00 83.62 132 SER A C 1
ATOM 964 O O . SER A 1 132 ? -1.271 -0.572 3.814 1.00 83.62 132 SER A O 1
ATOM 966 N N . ALA A 1 133 ? -0.308 1.090 2.619 1.00 86.50 133 ALA A N 1
ATOM 967 C CA . ALA A 1 133 ? -0.517 2.140 3.611 1.00 86.50 133 ALA A CA 1
ATOM 968 C C . ALA A 1 133 ? -2.013 2.335 3.897 1.00 86.50 133 ALA A C 1
ATOM 970 O O . ALA A 1 133 ? -2.441 2.199 5.040 1.00 86.50 133 ALA A O 1
ATOM 971 N N . HIS A 1 134 ? -2.834 2.515 2.857 1.00 86.25 134 HIS A N 1
ATOM 972 C CA . HIS A 1 134 ? -4.275 2.726 3.004 1.00 86.25 134 HIS A CA 1
ATOM 973 C C . HIS A 1 134 ? -4.980 1.543 3.683 1.00 86.25 134 HIS A C 1
ATOM 975 O O . HIS A 1 134 ? -5.837 1.731 4.545 1.00 86.25 134 HIS A O 1
ATOM 981 N N . THR A 1 135 ? -4.595 0.309 3.342 1.00 83.62 135 THR A N 1
ATOM 982 C CA . THR A 1 135 ? -5.141 -0.895 3.984 1.00 83.62 135 THR A CA 1
ATOM 983 C C . THR A 1 135 ? -4.834 -0.920 5.481 1.00 83.62 135 THR A C 1
ATOM 985 O O . THR A 1 135 ? -5.721 -1.218 6.281 1.00 83.62 135 THR A O 1
ATOM 988 N N . LEU A 1 136 ? -3.592 -0.628 5.876 1.00 87.12 136 LEU A N 1
ATOM 989 C CA . LEU A 1 136 ? -3.195 -0.667 7.280 1.00 87.12 136 LEU A CA 1
ATOM 990 C C . LEU A 1 136 ? -3.825 0.479 8.077 1.00 87.12 136 LEU A C 1
ATOM 992 O O . LEU A 1 136 ? -4.387 0.227 9.144 1.00 87.12 136 LEU A O 1
ATOM 996 N N . SER A 1 137 ? -3.781 1.704 7.545 1.00 87.75 137 SER A N 1
ATOM 997 C CA . SER A 1 137 ? -4.424 2.871 8.151 1.00 87.75 137 SER A CA 1
ATOM 998 C C . SER A 1 137 ? -5.916 2.630 8.322 1.00 87.75 137 SER A C 1
ATOM 1000 O O . SER A 1 137 ? -6.419 2.745 9.433 1.00 87.75 137 SER A O 1
ATOM 1002 N N . GLY A 1 138 ? -6.609 2.185 7.269 1.00 87.00 138 GLY A N 1
ATOM 1003 C CA . GLY A 1 138 ? -8.033 1.870 7.329 1.00 87.00 138 GLY A CA 1
ATOM 1004 C C . GLY A 1 138 ? -8.347 0.821 8.393 1.00 87.00 138 GLY A C 1
ATOM 1005 O O . GLY A 1 138 ? -9.186 1.057 9.255 1.00 87.00 138 GLY A O 1
ATOM 1006 N N . ARG A 1 139 ? -7.645 -0.319 8.397 1.00 87.12 139 ARG A N 1
ATOM 1007 C CA . ARG A 1 139 ? -7.898 -1.381 9.387 1.00 87.12 139 ARG A CA 1
ATOM 1008 C C . ARG A 1 139 ? -7.707 -0.899 10.825 1.00 87.12 139 ARG A C 1
ATOM 1010 O O . ARG A 1 139 ? -8.550 -1.213 11.657 1.00 87.12 139 ARG A O 1
ATOM 1017 N N . ARG A 1 140 ? -6.654 -0.125 11.109 1.00 88.25 140 ARG A N 1
ATOM 1018 C CA . ARG A 1 140 ? -6.422 0.431 12.453 1.00 88.25 140 ARG A CA 1
ATOM 1019 C C . ARG A 1 140 ? -7.480 1.462 12.835 1.00 88.25 140 ARG A C 1
ATOM 1021 O O . ARG A 1 140 ? -8.041 1.377 13.920 1.00 88.25 140 ARG A O 1
ATOM 1028 N N . LEU A 1 141 ? -7.805 2.376 11.925 1.00 90.06 141 LEU A N 1
ATOM 1029 C CA . LEU A 1 141 ? -8.770 3.440 12.183 1.00 90.06 141 LEU A CA 1
ATOM 1030 C C . LEU A 1 141 ? -10.179 2.899 12.419 1.00 90.06 141 LEU A C 1
ATOM 1032 O O . LEU A 1 141 ? -10.837 3.266 13.386 1.00 90.06 141 LEU A O 1
ATOM 1036 N N . PHE A 1 142 ? -10.629 1.979 11.565 1.00 89.50 142 PHE A N 1
ATOM 1037 C CA . PHE A 1 142 ? -11.935 1.350 11.722 1.00 89.50 142 PHE A CA 1
ATOM 1038 C C . PHE A 1 142 ? -11.999 0.444 12.950 1.00 89.50 142 PHE A C 1
ATOM 1040 O O . PHE A 1 142 ? -13.068 0.339 13.541 1.00 89.50 142 PHE A O 1
ATOM 1047 N N . ALA A 1 143 ? -10.898 -0.205 13.339 1.00 89.25 143 ALA A N 1
ATOM 1048 C CA . ALA A 1 143 ? -10.857 -0.973 14.580 1.00 89.25 143 ALA A CA 1
ATOM 1049 C C . ALA A 1 143 ? -11.013 -0.059 15.802 1.00 89.25 143 ALA A C 1
ATOM 1051 O O . ALA A 1 143 ? -11.847 -0.333 16.660 1.00 89.25 143 ALA A O 1
ATOM 1052 N N . ALA A 1 144 ? -10.293 1.063 15.840 1.00 90.06 144 ALA A N 1
ATOM 1053 C CA . ALA A 1 144 ? -10.397 2.024 16.931 1.00 90.06 144 ALA A CA 1
ATOM 1054 C C . ALA A 1 144 ? -11.774 2.688 17.018 1.00 90.06 144 ALA A C 1
ATOM 1056 O O . ALA A 1 144 ? -12.313 2.826 18.106 1.00 90.06 144 ALA A O 1
ATOM 1057 N N . LEU A 1 145 ? -12.388 3.030 15.882 1.00 90.69 145 LEU A N 1
ATOM 1058 C CA . LEU A 1 145 ? -13.749 3.573 15.867 1.00 90.69 145 LEU A CA 1
ATOM 1059 C C . LEU A 1 145 ? -14.798 2.564 16.347 1.00 90.69 145 LEU A C 1
ATOM 1061 O O . LEU A 1 145 ? -15.784 2.962 16.954 1.00 90.69 145 LEU A O 1
ATOM 1065 N N . ARG A 1 146 ? -14.601 1.265 16.084 1.00 90.62 146 ARG A N 1
ATOM 1066 C CA . ARG A 1 146 ? -15.487 0.212 16.605 1.00 90.62 146 ARG A CA 1
ATOM 1067 C C . ARG A 1 146 ? -15.283 -0.031 18.098 1.00 90.62 146 ARG A C 1
ATOM 1069 O O . ARG A 1 146 ? -16.249 -0.349 18.770 1.00 90.62 146 ARG A O 1
ATOM 1076 N N . GLY A 1 147 ? -14.054 0.095 18.598 1.00 91.25 147 GLY A N 1
ATOM 1077 C CA . GLY A 1 147 ? -13.752 -0.059 20.024 1.00 91.25 147 GLY A CA 1
ATOM 1078 C C . GLY A 1 147 ? -14.055 1.184 20.867 1.00 91.25 147 GLY A C 1
ATOM 1079 O O . GLY A 1 147 ? -14.285 1.059 22.058 1.00 91.25 147 GLY A O 1
ATOM 1080 N N . GLY A 1 148 ? -14.058 2.375 20.264 1.00 90.81 148 GLY A N 1
ATOM 1081 C CA . GLY A 1 148 ? -14.278 3.658 20.938 1.00 90.81 148 GLY A CA 1
ATOM 1082 C C . GLY A 1 148 ? -15.704 4.193 20.823 1.00 90.81 148 GLY A C 1
ATOM 1083 O O . GLY A 1 148 ? -15.880 5.410 20.829 1.00 90.81 148 GLY A O 1
ATOM 1084 N N . GLN A 1 149 ? -16.708 3.324 20.664 1.00 91.88 149 GLN A N 1
ATOM 1085 C CA . GLN A 1 149 ? -18.108 3.748 20.521 1.00 91.88 149 GLN A CA 1
ATOM 1086 C C . GLN A 1 149 ? -18.585 4.556 21.733 1.00 91.88 149 GLN A C 1
ATOM 1088 O O . GLN A 1 149 ? -19.169 5.618 21.550 1.00 91.88 149 GLN A O 1
ATOM 1093 N N . ASP A 1 150 ? -18.203 4.145 22.940 1.00 93.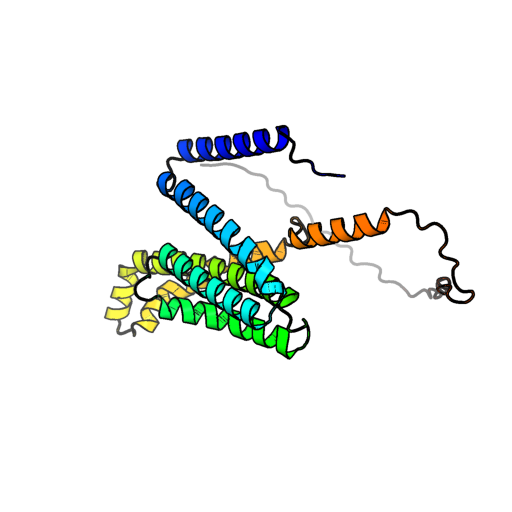94 150 ASP A N 1
ATOM 1094 C CA . ASP A 1 150 ? -18.563 4.842 24.180 1.00 93.94 150 ASP A CA 1
ATOM 1095 C C . ASP A 1 150 ? -18.013 6.278 24.210 1.00 93.94 150 ASP A C 1
ATOM 1097 O O . ASP A 1 150 ? -18.711 7.233 24.546 1.00 93.94 150 ASP A O 1
ATOM 1101 N N . VAL A 1 151 ? -16.757 6.459 23.782 1.00 92.88 151 VAL A N 1
ATOM 1102 C CA . VAL A 1 151 ? -16.112 7.781 23.688 1.00 92.88 151 VAL A CA 1
ATOM 1103 C C . VAL A 1 151 ? -16.783 8.637 22.614 1.00 92.88 151 VAL A C 1
ATOM 1105 O O . VAL A 1 151 ? -16.933 9.848 22.779 1.00 92.88 151 VAL A O 1
ATOM 1108 N N . PHE A 1 152 ? -17.198 8.015 21.510 1.00 94.19 152 PHE A N 1
ATOM 1109 C CA . PHE A 1 152 ? -17.907 8.692 20.433 1.00 94.19 152 PHE A CA 1
ATOM 1110 C C . PHE A 1 152 ? -19.289 9.191 20.889 1.00 94.19 152 PHE A C 1
ATOM 1112 O O . PHE A 1 152 ? -19.625 10.348 20.640 1.00 94.19 152 PHE A O 1
ATOM 1119 N N . GLU A 1 153 ? -20.061 8.362 21.594 1.00 93.94 153 GLU A N 1
ATOM 1120 C CA . GLU A 1 153 ? -21.380 8.720 22.136 1.00 93.94 153 GLU A CA 1
ATOM 1121 C C . GLU A 1 153 ? -21.291 9.770 23.253 1.00 93.94 153 GLU A C 1
ATOM 1123 O O . GLU A 1 153 ? -22.086 10.717 23.285 1.00 93.94 153 GLU A O 1
ATOM 1128 N N . ALA A 1 154 ? -20.269 9.678 24.110 1.00 94.81 154 ALA A N 1
ATOM 1129 C CA . ALA A 1 154 ? -19.989 10.687 25.126 1.00 94.81 154 ALA A CA 1
ATOM 1130 C C . ALA A 1 154 ? -19.660 12.051 24.495 1.00 94.81 154 ALA A C 1
ATOM 1132 O O . ALA A 1 154 ? -20.201 13.077 24.907 1.00 94.81 154 ALA A O 1
ATOM 1133 N N . ALA A 1 155 ? -18.826 12.077 23.450 1.00 94.25 155 ALA A N 1
ATOM 1134 C CA . ALA A 1 155 ? -18.485 13.313 22.749 1.00 94.25 155 ALA A CA 1
ATOM 1135 C C . ALA A 1 155 ? -19.715 13.967 22.092 1.00 94.25 155 ALA A C 1
ATOM 1137 O O . ALA A 1 155 ? -19.863 15.189 22.149 1.00 94.25 155 ALA A O 1
ATOM 1138 N N . LEU A 1 156 ? -20.620 13.174 21.509 1.00 95.25 156 LEU A N 1
ATOM 1139 C CA . LEU A 1 156 ? -21.872 13.691 20.944 1.00 95.25 156 LEU A CA 1
ATOM 1140 C C . LEU A 1 156 ? -22.808 14.252 22.023 1.00 95.25 156 LEU A C 1
ATOM 1142 O O . LEU A 1 156 ? -23.397 15.309 21.814 1.00 95.25 156 LEU A O 1
ATOM 1146 N N . SER A 1 157 ? -22.896 13.598 23.184 1.00 95.75 157 SER A N 1
ATOM 1147 C CA . SER A 1 157 ? -23.681 14.086 24.332 1.00 95.75 157 SER A CA 1
ATOM 1148 C C . SER A 1 157 ? -23.159 15.419 24.881 1.00 95.75 157 SER A C 1
ATOM 1150 O O . SER A 1 157 ? -23.930 16.233 25.378 1.00 95.75 157 SER A O 1
ATOM 1152 N N . LEU A 1 158 ? -21.855 15.676 24.734 1.00 94.88 158 LEU A N 1
ATOM 1153 C CA . LEU A 1 158 ? -21.210 16.952 25.065 1.00 94.88 158 LEU A CA 1
ATOM 1154 C C . LEU A 1 158 ? -21.368 18.026 23.969 1.00 94.88 158 LEU A C 1
ATOM 1156 O O . LEU A 1 158 ? -20.811 19.115 24.094 1.00 94.88 158 LEU A O 1
ATOM 1160 N N . GLY A 1 159 ? -22.099 17.738 22.887 1.00 95.31 159 GLY A N 1
ATOM 1161 C CA . GLY A 1 159 ? -22.362 18.683 21.799 1.00 95.31 159 GLY A CA 1
ATOM 1162 C C . GLY A 1 159 ? -21.260 18.777 20.738 1.00 95.31 159 GLY A C 1
ATOM 1163 O O . GLY A 1 159 ? -21.284 19.695 19.916 1.00 95.31 159 GLY A O 1
ATOM 1164 N N . PHE A 1 160 ? -20.291 17.853 20.706 1.00 94.81 160 PHE A N 1
ATOM 1165 C CA . PHE A 1 160 ? -19.299 17.838 19.627 1.00 94.81 160 PHE A CA 1
ATOM 1166 C C . PHE A 1 160 ? -19.934 17.470 18.281 1.00 94.81 160 PHE A C 1
ATOM 1168 O O . PHE A 1 160 ? -20.840 16.644 18.184 1.00 94.81 160 PHE A O 1
ATOM 1175 N N . THR A 1 161 ? -19.389 18.026 17.196 1.00 95.25 161 THR A N 1
ATOM 1176 C CA . THR A 1 161 ? -19.747 17.589 15.841 1.00 95.25 161 THR A CA 1
ATOM 1177 C C . THR A 1 161 ? -19.223 16.177 15.573 1.00 95.25 161 THR A C 1
ATOM 1179 O O . THR A 1 161 ? -18.197 15.762 16.116 1.00 95.25 161 THR A O 1
ATOM 1182 N N . ARG A 1 162 ? -19.873 15.442 14.661 1.00 90.56 162 ARG A N 1
ATOM 1183 C CA . ARG A 1 162 ? -19.462 14.080 14.271 1.00 90.56 162 ARG A CA 1
ATOM 1184 C C . ARG A 1 162 ? -17.982 13.992 13.875 1.00 90.56 162 ARG A C 1
ATOM 1186 O O . ARG A 1 162 ? -17.294 13.051 14.263 1.00 90.56 162 ARG A O 1
ATOM 1193 N N . SER A 1 163 ? -17.487 14.982 13.133 1.00 89.81 163 SER A N 1
ATOM 1194 C CA . SER A 1 163 ? -16.079 15.074 12.728 1.00 89.81 163 SER A CA 1
ATOM 1195 C C . SER A 1 163 ? -15.146 15.317 13.920 1.00 89.81 163 SER A C 1
ATOM 1197 O O . SER A 1 163 ? -14.059 14.743 13.971 1.00 89.81 163 SER A O 1
ATOM 1199 N N . GLY A 1 164 ? -15.580 16.126 14.893 1.00 89.81 164 GLY A N 1
ATOM 1200 C CA . GLY A 1 164 ? -14.854 16.368 16.141 1.00 89.81 164 GLY A CA 1
ATOM 1201 C C . GLY A 1 164 ? -14.753 15.114 17.010 1.00 89.81 164 GLY A C 1
ATOM 1202 O O . GLY A 1 164 ? -13.654 14.751 17.423 1.00 89.81 164 GLY A O 1
ATOM 1203 N N . ALA A 1 165 ? -15.865 14.400 17.197 1.00 92.19 165 ALA A N 1
ATOM 1204 C CA . ALA A 1 165 ? -15.917 13.152 17.962 1.00 92.19 165 ALA A CA 1
ATOM 1205 C C . ALA A 1 165 ? -15.030 12.050 17.349 1.00 92.19 165 ALA A C 1
ATOM 1207 O O . ALA A 1 165 ? -14.260 11.398 18.053 1.00 92.19 165 ALA A O 1
ATOM 1208 N N . ILE A 1 166 ? -15.052 11.891 16.018 1.00 91.69 166 ILE A N 1
ATOM 1209 C CA . ILE A 1 166 ? -14.135 10.982 15.305 1.00 91.69 166 ILE A CA 1
ATOM 1210 C C . ILE A 1 166 ? -12.678 11.403 15.527 1.00 91.69 166 ILE A C 1
ATOM 1212 O O . ILE A 1 166 ? -11.820 10.559 15.778 1.00 91.69 166 ILE A O 1
ATOM 1216 N N . GLY A 1 167 ? -12.389 12.706 15.455 1.00 90.44 167 GLY A N 1
ATOM 1217 C CA . GLY A 1 167 ? -11.046 13.249 15.637 1.00 90.44 167 GLY A CA 1
ATOM 1218 C C . GLY A 1 167 ? -10.417 12.901 16.988 1.00 90.44 167 GLY A C 1
ATOM 1219 O O . GLY A 1 167 ? -9.217 12.638 17.026 1.00 90.44 167 GLY A O 1
ATOM 1220 N N . ILE A 1 168 ? -11.210 12.837 18.063 1.00 92.25 168 ILE A N 1
ATOM 1221 C CA . ILE A 1 168 ? -10.749 12.458 19.411 1.00 92.25 168 ILE A CA 1
ATOM 1222 C C . ILE A 1 168 ? -10.192 11.027 19.423 1.00 92.25 168 ILE A C 1
ATOM 1224 O O . ILE A 1 168 ? -9.123 10.785 19.977 1.00 92.25 168 ILE A O 1
ATOM 1228 N N . ILE A 1 169 ? -10.877 10.094 18.759 1.00 91.44 169 ILE A N 1
ATOM 1229 C CA . ILE A 1 169 ? -10.493 8.673 18.716 1.00 91.44 169 ILE A CA 1
ATOM 1230 C C . ILE A 1 169 ? -9.352 8.439 17.717 1.00 91.44 169 ILE A C 1
ATOM 1232 O O . ILE A 1 169 ? -8.455 7.631 17.944 1.00 91.44 169 ILE A O 1
ATOM 1236 N N . VAL A 1 170 ? -9.380 9.146 16.586 1.00 91.62 170 VAL A N 1
ATOM 1237 C CA . VAL A 1 170 ? -8.494 8.900 15.440 1.00 91.62 170 VAL A CA 1
ATOM 1238 C C . VAL A 1 170 ? -7.126 9.570 15.577 1.00 91.62 170 VAL A C 1
ATOM 1240 O O . VAL A 1 170 ? -6.119 8.975 15.188 1.00 91.62 170 VAL A O 1
ATOM 1243 N N . ARG A 1 171 ? -7.056 10.801 16.103 1.00 88.94 171 ARG A N 1
ATOM 1244 C CA . ARG A 1 171 ? -5.805 11.584 16.147 1.00 88.94 171 ARG A CA 1
ATOM 1245 C C . ARG A 1 171 ? -4.642 10.872 16.853 1.00 88.94 171 ARG A C 1
ATOM 1247 O O . ARG A 1 171 ? -3.554 10.896 16.278 1.00 88.94 171 ARG A O 1
ATOM 1254 N N . PRO A 1 172 ? -4.826 10.229 18.023 1.00 88.12 172 PRO A N 1
ATOM 1255 C CA . PRO A 1 172 ? -3.713 9.606 18.744 1.00 88.12 172 PRO A CA 1
ATOM 1256 C C . PRO A 1 172 ? -3.059 8.449 17.978 1.00 88.12 172 PRO A C 1
ATOM 1258 O O . PRO A 1 172 ? -1.856 8.240 18.076 1.00 88.12 172 PRO A O 1
ATOM 1261 N N . ILE A 1 173 ? -3.842 7.723 17.176 1.00 88.94 173 ILE A N 1
ATOM 1262 C CA . ILE A 1 173 ? -3.426 6.468 16.530 1.00 88.94 173 ILE A CA 1
ATOM 1263 C C . ILE A 1 173 ? -3.096 6.615 15.039 1.00 88.94 173 ILE A C 1
ATOM 1265 O O . ILE A 1 173 ? -2.577 5.683 14.419 1.00 88.94 173 ILE A O 1
ATOM 1269 N N . ALA A 1 174 ? -3.404 7.764 14.427 1.00 84.75 174 ALA A N 1
ATOM 1270 C CA . ALA A 1 174 ? -3.270 7.970 12.983 1.00 84.75 174 ALA A CA 1
ATOM 1271 C C . ALA A 1 174 ? -1.842 7.678 12.477 1.00 84.75 174 ALA A C 1
ATOM 1273 O O . ALA A 1 174 ? -1.660 7.041 11.433 1.00 84.75 174 ALA A O 1
ATOM 1274 N N . GLY A 1 175 ? -0.831 8.080 13.255 1.00 84.62 175 GLY A N 1
ATOM 1275 C CA . GLY A 1 175 ? 0.583 7.904 12.917 1.00 84.62 175 GLY A CA 1
ATOM 1276 C C . GLY A 1 175 ? 1.092 6.463 13.011 1.00 84.62 175 GLY A C 1
ATOM 1277 O O . GLY A 1 175 ? 2.039 6.103 12.314 1.00 84.62 175 GLY A O 1
ATOM 1278 N N . GLU A 1 176 ? 0.456 5.597 13.801 1.00 88.25 176 GLU A N 1
ATOM 1279 C CA . GLU A 1 176 ? 0.978 4.247 14.044 1.00 88.25 176 GLU A CA 1
ATOM 1280 C C . GLU A 1 176 ? 0.960 3.363 12.791 1.00 88.25 176 GLU A C 1
ATOM 1282 O O . GLU A 1 176 ? 1.778 2.458 12.624 1.00 88.25 176 GLU A O 1
ATOM 1287 N N . SER A 1 177 ? 0.020 3.631 11.884 1.00 87.06 177 SER A N 1
ATOM 1288 C CA . SER A 1 177 ? -0.079 2.927 10.605 1.00 87.06 177 SER A CA 1
ATOM 1289 C C . SER A 1 177 ? 1.082 3.237 9.651 1.00 87.06 177 SER A C 1
ATOM 1291 O O . SER A 1 177 ? 1.350 2.455 8.739 1.00 87.06 177 SER A O 1
ATOM 1293 N N . LEU A 1 178 ? 1.799 4.343 9.871 1.00 86.38 178 LEU A N 1
ATOM 1294 C CA . LEU A 1 178 ? 2.924 4.761 9.035 1.00 86.38 178 LEU A CA 1
ATOM 1295 C C . LEU A 1 178 ? 4.251 4.148 9.480 1.00 86.38 178 LEU A C 1
ATOM 1297 O O . LEU A 1 178 ? 5.139 3.999 8.644 1.00 86.38 178 LEU A O 1
ATOM 1301 N N . VAL A 1 179 ? 4.369 3.735 10.746 1.00 89.75 179 VAL A N 1
ATOM 1302 C CA . VAL A 1 179 ? 5.579 3.116 11.318 1.00 89.75 179 VAL A CA 1
ATOM 1303 C C . VAL A 1 179 ? 6.163 2.015 10.418 1.00 89.75 179 VAL A C 1
ATOM 1305 O O . VAL A 1 179 ? 7.306 2.164 9.992 1.00 89.75 179 VAL A O 1
ATOM 1308 N N . PRO A 1 180 ? 5.411 0.976 9.995 1.00 87.81 180 PRO A N 1
ATOM 1309 C CA . PRO A 1 180 ? 5.988 -0.088 9.170 1.00 87.81 180 PRO A CA 1
ATOM 1310 C C . PRO A 1 180 ? 6.401 0.375 7.769 1.00 87.81 180 PRO A C 1
ATOM 1312 O O . PRO A 1 180 ? 7.302 -0.207 7.167 1.00 87.81 180 PRO A O 1
ATOM 1315 N N . THR A 1 181 ? 5.749 1.404 7.225 1.00 86.38 181 THR A N 1
ATOM 1316 C CA . THR A 1 181 ? 6.141 1.984 5.934 1.00 86.38 181 THR A CA 1
ATOM 1317 C C . THR A 1 181 ? 7.439 2.774 6.083 1.00 86.38 181 THR A C 1
ATOM 1319 O O . THR A 1 181 ? 8.338 2.629 5.260 1.00 86.38 181 THR A O 1
ATOM 1322 N N . LEU A 1 182 ? 7.572 3.555 7.158 1.00 88.12 182 LEU A N 1
ATOM 1323 C CA . LEU A 1 182 ? 8.786 4.312 7.459 1.00 88.12 182 LEU A CA 1
ATOM 1324 C C . LEU A 1 182 ? 9.971 3.396 7.759 1.00 88.12 182 LEU A C 1
ATOM 1326 O O . LEU A 1 182 ? 11.068 3.657 7.277 1.00 88.12 182 LEU A O 1
ATOM 1330 N N . ASP A 1 183 ? 9.761 2.307 8.492 1.00 89.56 183 ASP A N 1
ATOM 1331 C CA . ASP A 1 183 ? 10.834 1.367 8.820 1.00 89.56 183 ASP A CA 1
ATOM 1332 C C . ASP A 1 183 ? 11.341 0.622 7.582 1.00 89.56 183 ASP A C 1
ATOM 1334 O O . ASP A 1 183 ? 12.553 0.470 7.412 1.00 89.56 183 ASP A O 1
ATOM 1338 N N . LYS A 1 184 ? 10.448 0.245 6.653 1.00 85.69 184 LYS A N 1
ATOM 1339 C CA . LYS A 1 184 ? 10.852 -0.272 5.334 1.00 85.69 184 LYS A CA 1
ATOM 1340 C C . LYS A 1 184 ? 11.715 0.727 4.569 1.00 85.69 184 LYS A C 1
ATOM 1342 O O . LYS A 1 184 ? 12.712 0.331 3.977 1.00 85.69 184 LYS A O 1
ATOM 1347 N N . THR A 1 185 ? 11.364 2.010 4.595 1.00 86.81 185 THR A N 1
ATOM 1348 C CA . THR A 1 185 ? 12.148 3.055 3.923 1.00 86.81 185 THR A CA 1
ATOM 1349 C C . THR A 1 185 ? 13.491 3.297 4.612 1.00 86.81 185 THR A C 1
ATOM 1351 O O . THR A 1 185 ? 14.499 3.431 3.931 1.00 86.81 185 THR A O 1
ATOM 1354 N N . ARG A 1 186 ? 13.540 3.299 5.952 1.00 87.94 186 ARG A N 1
ATOM 1355 C CA . ARG A 1 186 ? 14.786 3.470 6.724 1.00 87.94 186 ARG A CA 1
ATOM 1356 C C . ARG A 1 186 ? 15.773 2.326 6.524 1.00 87.94 186 ARG A C 1
ATOM 1358 O O . ARG A 1 186 ? 16.975 2.544 6.572 1.00 87.94 186 ARG A O 1
ATOM 1365 N N . THR A 1 187 ? 15.272 1.108 6.345 1.00 88.25 187 THR A N 1
ATOM 1366 C CA . THR A 1 187 ? 16.106 -0.097 6.201 1.00 88.25 187 THR A CA 1
ATOM 1367 C C . THR A 1 187 ? 16.427 -0.442 4.749 1.00 88.25 187 THR A C 1
ATOM 1369 O O . THR A 1 187 ? 17.282 -1.302 4.498 1.00 88.25 187 THR A O 1
ATOM 1372 N N . ALA A 1 188 ? 15.783 0.233 3.791 1.00 82.06 188 ALA A N 1
ATOM 1373 C CA . ALA A 1 188 ? 16.081 0.097 2.375 1.00 82.06 188 ALA A CA 1
ATOM 1374 C C . ALA A 1 188 ? 17.544 0.483 2.116 1.00 82.06 188 ALA A C 1
ATOM 1376 O O . ALA A 1 188 ? 17.977 1.587 2.434 1.00 82.06 188 ALA A O 1
ATOM 1377 N N . GLY A 1 189 ? 18.322 -0.451 1.566 1.00 77.62 189 GLY A N 1
ATOM 1378 C CA . GLY A 1 189 ? 19.746 -0.258 1.280 1.00 77.62 189 GLY A CA 1
ATOM 1379 C C . GLY A 1 189 ? 20.701 -0.562 2.441 1.00 77.62 189 GLY A C 1
ATOM 1380 O O . GLY A 1 189 ? 21.866 -0.834 2.172 1.00 77.62 189 GLY A O 1
ATOM 1381 N N . LEU A 1 190 ? 20.232 -0.595 3.697 1.00 83.00 190 LEU A N 1
ATOM 1382 C CA . LEU A 1 190 ? 21.047 -1.034 4.844 1.00 83.00 190 LEU A CA 1
ATOM 1383 C C . LEU A 1 190 ? 21.009 -2.552 5.030 1.00 83.00 190 LEU A C 1
ATOM 1385 O O . LEU A 1 190 ? 22.048 -3.189 5.160 1.00 83.00 190 LEU A O 1
ATOM 1389 N N . VAL A 1 191 ? 19.803 -3.126 5.062 1.00 84.88 191 VAL A N 1
ATOM 1390 C CA . VAL A 1 191 ? 19.601 -4.558 5.367 1.00 84.88 191 VAL A CA 1
ATOM 1391 C C . VAL A 1 191 ? 18.921 -5.285 4.216 1.00 84.88 191 VAL A C 1
ATOM 1393 O O . VAL A 1 191 ? 19.122 -6.478 4.017 1.00 84.88 191 VAL A O 1
ATOM 1396 N N . THR A 1 192 ? 18.108 -4.574 3.435 1.00 79.50 192 THR A N 1
ATOM 1397 C CA . THR A 1 192 ? 17.383 -5.159 2.305 1.00 79.50 192 THR A CA 1
ATOM 1398 C C . THR A 1 192 ? 17.769 -4.451 1.018 1.00 79.50 192 THR A C 1
ATOM 1400 O O . THR A 1 192 ? 17.600 -3.236 0.901 1.00 79.50 192 THR A O 1
ATOM 1403 N N . LEU A 1 193 ? 18.244 -5.223 0.039 1.00 80.88 193 LEU A N 1
ATOM 1404 C CA . LEU A 1 193 ? 18.379 -4.790 -1.349 1.00 80.88 193 LEU A CA 1
ATOM 1405 C C . LEU A 1 193 ? 17.031 -4.995 -2.052 1.00 80.88 193 LEU A C 1
ATOM 1407 O O . LEU A 1 193 ? 16.586 -6.139 -2.184 1.00 80.88 193 LEU A O 1
ATOM 1411 N N . PRO A 1 194 ? 16.354 -3.926 -2.506 1.00 81.00 194 PRO A N 1
ATOM 1412 C CA . PRO A 1 194 ? 15.137 -4.080 -3.289 1.00 81.00 194 PRO A CA 1
ATOM 1413 C C . PRO A 1 194 ? 15.419 -4.907 -4.548 1.00 81.00 194 PRO A C 1
ATOM 1415 O O . PRO A 1 194 ? 16.429 -4.694 -5.219 1.00 81.00 194 PRO A O 1
ATOM 1418 N N . GLY A 1 195 ? 14.515 -5.824 -4.901 1.00 78.44 195 GLY A N 1
ATOM 1419 C CA . GLY A 1 195 ? 14.730 -6.770 -6.007 1.00 78.44 195 GLY A CA 1
ATOM 1420 C C . GLY A 1 195 ? 15.072 -6.112 -7.352 1.00 78.44 195 GLY A C 1
ATOM 1421 O O . GLY A 1 195 ? 15.824 -6.681 -8.139 1.00 78.44 195 GLY A O 1
ATOM 1422 N N . ALA A 1 196 ? 14.609 -4.880 -7.584 1.00 82.50 196 ALA A N 1
ATOM 1423 C CA . ALA A 1 196 ? 14.969 -4.094 -8.764 1.00 82.50 196 ALA A CA 1
ATOM 1424 C C . ALA A 1 196 ? 16.483 -3.805 -8.858 1.00 82.50 196 ALA A C 1
ATOM 1426 O O . ALA A 1 196 ? 17.052 -3.904 -9.944 1.00 82.50 196 ALA A O 1
ATOM 1427 N N . PHE A 1 197 ? 17.160 -3.528 -7.735 1.00 82.88 197 PHE A N 1
ATOM 1428 C CA . PHE A 1 197 ? 18.615 -3.323 -7.713 1.00 82.88 197 PHE A CA 1
ATOM 1429 C C . PHE A 1 197 ? 19.370 -4.599 -8.073 1.00 82.88 197 PHE A C 1
ATOM 1431 O O . PHE A 1 197 ? 20.338 -4.550 -8.827 1.00 82.88 197 PHE A O 1
ATOM 1438 N N . ILE A 1 198 ? 18.903 -5.747 -7.577 1.00 84.44 198 ILE A N 1
ATOM 1439 C CA . ILE A 1 198 ? 19.501 -7.050 -7.890 1.00 84.44 198 ILE A CA 1
ATOM 1440 C C . ILE A 1 198 ? 19.425 -7.312 -9.400 1.00 84.44 198 ILE A C 1
ATOM 1442 O O . ILE A 1 198 ? 20.405 -7.758 -9.993 1.00 84.44 198 ILE A O 1
ATOM 1446 N N . GLY A 1 199 ? 18.296 -6.979 -10.033 1.00 83.06 199 GLY A N 1
ATOM 1447 C CA . GLY A 1 199 ? 18.135 -7.079 -11.485 1.00 83.06 199 GLY A CA 1
ATOM 1448 C C . GLY A 1 199 ? 19.161 -6.245 -12.257 1.00 83.06 199 GLY A C 1
ATOM 1449 O O . GLY A 1 199 ? 19.798 -6.759 -13.176 1.00 83.06 199 GLY A O 1
ATOM 1450 N N . VAL A 1 200 ? 19.384 -4.993 -11.845 1.00 84.94 200 VAL A N 1
ATOM 1451 C CA . VAL A 1 200 ? 20.393 -4.116 -12.464 1.00 84.94 200 VAL A CA 1
ATOM 1452 C C . VAL A 1 200 ? 21.801 -4.677 -12.273 1.00 84.94 200 VAL A C 1
ATOM 1454 O O . VAL A 1 200 ? 22.530 -4.799 -13.252 1.00 84.94 200 VAL A O 1
ATOM 1457 N N . LEU A 1 201 ? 22.170 -5.094 -11.057 1.00 85.38 201 LEU A N 1
ATOM 1458 C CA . LEU A 1 201 ? 23.489 -5.675 -10.772 1.00 85.38 201 LEU A CA 1
ATOM 1459 C C . LEU A 1 201 ? 23.768 -6.930 -11.610 1.00 85.38 201 LEU A C 1
ATOM 1461 O O . LEU A 1 201 ? 24.863 -7.098 -12.141 1.00 85.38 201 LEU A O 1
ATOM 1465 N N . GLN A 1 202 ? 22.774 -7.805 -11.777 1.00 84.44 202 GLN A N 1
ATOM 1466 C CA . GLN A 1 202 ? 22.912 -8.973 -12.649 1.00 84.44 202 GLN A CA 1
ATOM 1467 C C . GLN A 1 202 ? 23.000 -8.585 -14.130 1.00 84.44 202 GLN A C 1
ATOM 1469 O O . GLN A 1 202 ? 23.708 -9.243 -14.894 1.00 84.44 202 GLN A O 1
ATOM 1474 N N . GLY A 1 203 ? 22.291 -7.533 -14.542 1.00 83.25 203 GLY A N 1
ATOM 1475 C CA . GLY A 1 203 ? 22.376 -6.980 -15.890 1.00 83.25 203 GLY A CA 1
ATOM 1476 C C . GLY A 1 203 ? 23.775 -6.450 -16.209 1.00 83.25 203 GLY A C 1
ATOM 1477 O O . GLY A 1 203 ? 24.356 -6.832 -17.224 1.00 83.25 203 GLY A O 1
ATOM 1478 N N . THR A 1 204 ? 24.357 -5.635 -15.322 1.00 80.44 204 THR A N 1
ATOM 1479 C CA . THR A 1 204 ? 25.701 -5.068 -15.523 1.00 80.44 204 THR A CA 1
ATOM 1480 C C . THR A 1 204 ? 26.797 -6.132 -15.447 1.00 80.44 204 THR A C 1
ATOM 1482 O O . THR A 1 204 ? 27.719 -6.119 -16.262 1.00 80.44 204 THR A O 1
ATOM 1485 N N . ALA A 1 205 ? 26.674 -7.112 -14.547 1.00 81.38 205 ALA A N 1
ATOM 1486 C CA . ALA A 1 205 ? 27.631 -8.211 -14.433 1.00 81.38 205 ALA A CA 1
ATOM 1487 C C . ALA A 1 205 ? 27.715 -9.060 -15.716 1.00 81.38 205 ALA A C 1
ATOM 1489 O O . ALA A 1 205 ? 28.803 -9.479 -16.108 1.00 81.38 205 ALA A O 1
ATOM 1490 N N . ARG A 1 206 ? 26.591 -9.279 -16.419 1.00 76.25 206 ARG A N 1
ATOM 1491 C CA . ARG A 1 206 ? 26.593 -9.978 -17.721 1.00 76.25 206 ARG A CA 1
ATOM 1492 C C . ARG A 1 206 ? 27.312 -9.187 -18.814 1.00 76.25 206 ARG A C 1
ATOM 1494 O O . ARG A 1 206 ? 27.936 -9.797 -19.676 1.00 76.25 206 ARG A O 1
ATOM 1501 N N . LEU A 1 207 ? 27.246 -7.857 -18.772 1.00 73.44 207 LEU A N 1
ATOM 1502 C CA . LEU A 1 207 ? 27.942 -6.984 -19.722 1.00 73.44 207 LEU A CA 1
ATOM 1503 C C . LEU A 1 207 ? 29.452 -6.920 -19.440 1.00 73.44 207 LEU A C 1
ATOM 1505 O O . LEU A 1 207 ? 30.241 -6.852 -20.375 1.00 73.44 207 LEU A O 1
ATOM 1509 N N . SER A 1 208 ? 29.857 -7.024 -18.170 1.00 70.00 208 SER A N 1
ATOM 1510 C CA . SER A 1 208 ? 31.267 -7.011 -17.751 1.00 70.00 208 SER A CA 1
ATOM 1511 C C . SER A 1 208 ? 32.015 -8.338 -17.980 1.00 70.00 208 SER A C 1
ATOM 1513 O O . SER A 1 208 ? 33.238 -8.363 -17.876 1.00 70.00 208 SER A O 1
ATOM 1515 N N . GLY A 1 209 ? 31.310 -9.443 -18.251 1.00 60.12 209 GLY A N 1
ATOM 1516 C CA . GLY A 1 209 ? 31.883 -10.793 -18.372 1.00 60.12 209 GLY A CA 1
ATOM 1517 C C . GLY A 1 209 ? 32.317 -11.223 -19.780 1.00 60.12 209 GLY A C 1
ATOM 1518 O O . GLY A 1 209 ? 32.725 -12.370 -19.950 1.00 60.12 209 GLY A O 1
ATOM 1519 N N . ARG A 1 210 ? 32.221 -10.358 -20.802 1.00 54.78 210 ARG A N 1
ATOM 1520 C CA . ARG A 1 210 ? 32.781 -10.640 -22.138 1.00 54.78 210 ARG A CA 1
ATOM 1521 C C . ARG A 1 210 ? 34.220 -10.114 -22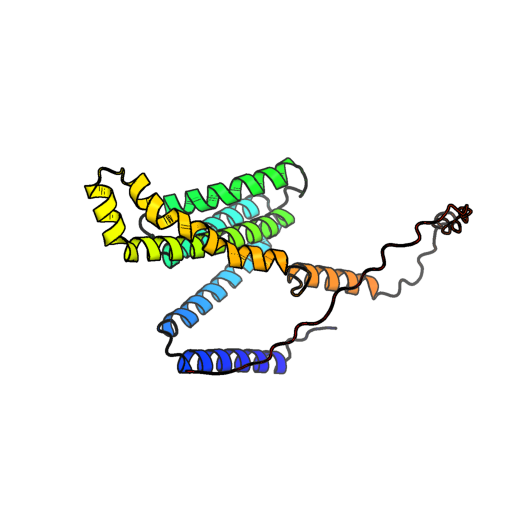.192 1.00 54.78 210 ARG A C 1
ATOM 1523 O O . ARG A 1 210 ? 34.391 -8.907 -22.037 1.00 54.78 210 ARG A O 1
ATOM 1530 N N . PRO A 1 211 ? 35.244 -10.949 -22.458 1.00 52.19 211 PRO A N 1
ATOM 1531 C CA . PRO A 1 211 ? 36.550 -10.431 -22.833 1.00 52.19 211 PRO A CA 1
ATOM 1532 C C . PRO A 1 211 ? 36.374 -9.718 -24.175 1.00 52.19 211 PRO A C 1
ATOM 1534 O O . PRO A 1 211 ? 36.171 -10.345 -25.214 1.00 52.19 211 PRO A O 1
ATOM 1537 N N . SER A 1 212 ? 36.370 -8.390 -24.150 1.00 51.97 212 SER A N 1
ATOM 1538 C CA . SER A 1 212 ? 36.484 -7.577 -25.351 1.00 51.97 212 SER A CA 1
ATOM 1539 C C . SER A 1 212 ? 37.889 -7.773 -25.910 1.00 51.97 212 SER A C 1
ATOM 1541 O O . SER A 1 212 ? 38.823 -7.060 -25.544 1.00 51.97 212 SER A O 1
ATOM 1543 N N . GLY A 1 213 ? 38.048 -8.770 -26.780 1.00 53.03 213 GLY A N 1
ATOM 1544 C CA . GLY A 1 213 ? 39.120 -8.750 -27.761 1.00 53.03 213 GLY A CA 1
ATOM 1545 C C . GLY A 1 213 ? 38.992 -7.468 -28.584 1.00 53.03 213 GLY A C 1
ATOM 1546 O O . GLY A 1 213 ? 37.943 -7.218 -29.171 1.00 53.03 213 GLY A O 1
ATOM 1547 N N . GLY A 1 214 ? 40.046 -6.651 -28.574 1.00 51.22 214 GLY A N 1
ATOM 1548 C CA . GLY A 1 214 ? 40.266 -5.586 -29.551 1.00 51.22 214 GLY A CA 1
ATOM 1549 C C . GLY A 1 214 ? 39.352 -4.363 -29.455 1.00 51.22 214 GLY A C 1
ATOM 1550 O O . GLY A 1 214 ? 38.676 -4.037 -30.421 1.00 51.22 214 GLY A O 1
ATOM 1551 N N . ALA A 1 215 ? 39.384 -3.625 -28.344 1.00 48.28 215 ALA A N 1
ATOM 1552 C CA . ALA A 1 215 ? 39.058 -2.199 -28.380 1.00 48.28 215 ALA A CA 1
ATOM 1553 C C . ALA A 1 215 ? 40.365 -1.410 -28.243 1.00 48.28 215 ALA A C 1
ATOM 1555 O O . ALA A 1 215 ? 40.847 -1.156 -27.141 1.00 48.28 215 ALA A O 1
ATOM 1556 N N . SER A 1 216 ? 40.972 -1.077 -29.382 1.00 47.12 216 SER A N 1
ATOM 1557 C CA . SER A 1 216 ? 42.036 -0.079 -29.468 1.00 47.12 216 SER A CA 1
ATOM 1558 C C . SER A 1 216 ? 41.536 1.230 -28.855 1.00 47.12 216 SER A C 1
ATOM 1560 O O . SER A 1 216 ? 40.614 1.855 -29.382 1.00 47.12 216 SER A O 1
ATOM 1562 N N . ALA A 1 217 ? 42.124 1.628 -27.729 1.00 49.12 217 ALA A N 1
ATOM 1563 C CA . ALA A 1 217 ? 41.883 2.932 -27.132 1.00 49.12 217 ALA A CA 1
ATOM 1564 C C . ALA A 1 217 ? 42.333 4.037 -28.112 1.00 49.12 217 ALA A C 1
ATOM 1566 O O . ALA A 1 217 ? 43.444 3.945 -28.640 1.00 49.12 217 ALA A O 1
ATOM 1567 N N . PRO A 1 218 ? 41.524 5.081 -28.367 1.00 50.94 218 PRO A N 1
ATOM 1568 C CA . PRO A 1 218 ? 41.984 6.226 -29.143 1.00 50.94 218 PRO A CA 1
ATOM 1569 C C . PRO A 1 218 ? 43.116 6.951 -28.384 1.00 50.94 218 PRO A C 1
ATOM 1571 O O . PRO A 1 218 ? 43.016 7.132 -27.163 1.00 50.94 218 PRO A O 1
ATOM 1574 N N . PRO A 1 219 ? 44.196 7.382 -29.064 1.00 46.34 219 PRO A N 1
ATOM 1575 C CA . PRO A 1 219 ? 45.302 8.077 -28.421 1.00 46.34 219 PRO A CA 1
ATOM 1576 C C . PRO A 1 219 ? 44.832 9.479 -28.014 1.00 46.34 219 PRO A C 1
ATOM 1578 O O . PRO A 1 219 ? 44.680 10.361 -28.851 1.00 46.34 219 PRO A O 1
ATOM 1581 N N . GLY A 1 220 ? 44.556 9.683 -26.725 1.00 52.31 220 GLY A N 1
ATOM 1582 C CA . GLY A 1 220 ? 44.237 11.014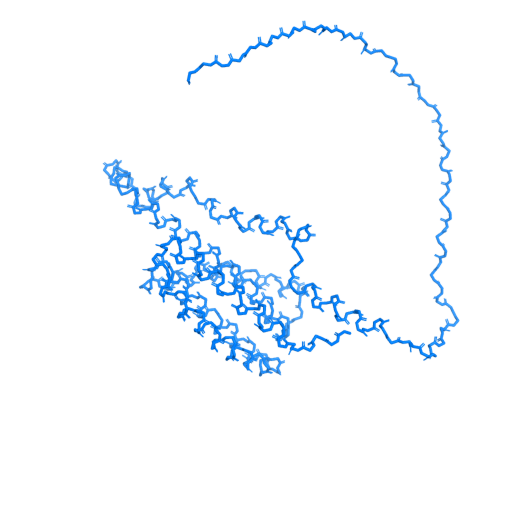 -26.192 1.00 52.31 220 GLY A CA 1
ATOM 1583 C C . GLY A 1 220 ? 43.345 11.041 -24.955 1.00 52.31 220 GLY A C 1
ATOM 1584 O O . GLY A 1 220 ? 43.314 12.053 -24.264 1.00 52.31 220 GLY A O 1
ATOM 1585 N N . PHE A 1 221 ? 42.658 9.946 -24.624 1.00 51.62 221 PHE A N 1
ATOM 1586 C CA . PHE A 1 221 ? 41.671 9.933 -23.537 1.00 51.62 221 PHE A CA 1
ATOM 1587 C C . PHE A 1 221 ? 42.167 9.182 -22.299 1.00 51.62 221 PHE A C 1
ATOM 1589 O O . PHE A 1 221 ? 41.567 8.220 -21.826 1.00 51.62 221 PHE A O 1
ATOM 1596 N N . TRP A 1 222 ? 43.307 9.613 -21.770 1.00 54.34 222 TRP A N 1
ATOM 1597 C CA . TRP A 1 222 ? 43.721 9.188 -20.441 1.00 54.34 222 TRP A CA 1
ATOM 1598 C C . TRP A 1 222 ? 43.084 10.130 -19.397 1.00 54.34 222 TRP A C 1
ATOM 1600 O O . TRP A 1 222 ? 43.145 11.353 -19.562 1.00 54.34 222 TRP A O 1
ATOM 1610 N N . PRO A 1 223 ? 42.481 9.621 -18.310 1.00 49.78 223 PRO A N 1
ATOM 1611 C CA . PRO A 1 223 ? 42.017 10.473 -17.230 1.00 49.78 223 PRO A CA 1
ATOM 1612 C C . PRO A 1 223 ? 43.221 10.870 -16.377 1.00 49.78 223 PRO A C 1
ATOM 1614 O O . PRO A 1 223 ? 43.783 10.039 -15.669 1.00 49.78 223 PRO A O 1
ATOM 1617 N N . LEU A 1 224 ? 43.611 12.142 -16.479 1.00 53.12 224 LEU A N 1
ATOM 1618 C CA . LEU A 1 224 ? 44.599 12.833 -15.649 1.00 53.12 224 LEU A CA 1
ATOM 1619 C C . LEU A 1 224 ? 44.790 12.183 -14.265 1.00 53.12 224 LEU A C 1
ATOM 1621 O O . LEU A 1 224 ? 43.881 12.157 -13.436 1.00 53.12 224 LEU A O 1
ATOM 1625 N N . ARG A 1 225 ? 46.012 11.691 -14.031 1.00 48.94 225 ARG A N 1
ATOM 1626 C CA . ARG A 1 225 ? 46.551 11.172 -12.764 1.00 48.94 225 ARG A CA 1
ATOM 1627 C C . ARG A 1 225 ? 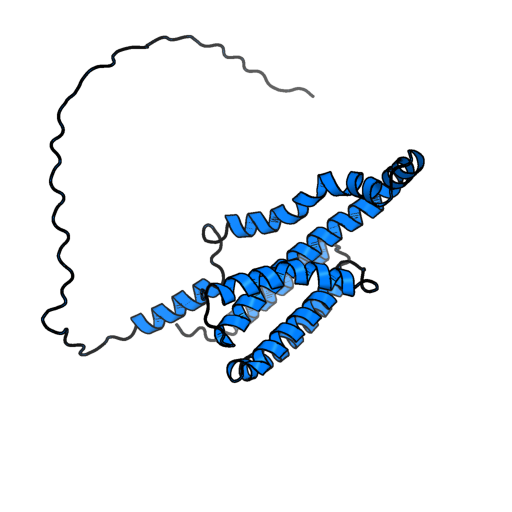46.082 12.117 -11.668 1.00 48.94 225 ARG A C 1
ATOM 1629 O O . ARG A 1 225 ? 46.257 13.329 -11.833 1.00 48.94 225 ARG A O 1
ATOM 1636 N N . PRO A 1 226 ? 45.587 11.606 -10.532 1.00 47.69 226 PRO A N 1
ATOM 1637 C CA . PRO A 1 226 ? 45.355 12.462 -9.388 1.00 47.69 226 PRO A CA 1
ATOM 1638 C C . PRO A 1 226 ? 46.687 13.132 -9.029 1.00 47.69 226 PRO A C 1
ATOM 1640 O O . PRO A 1 226 ? 47.655 12.468 -8.651 1.00 47.69 226 PRO A O 1
ATOM 1643 N N . ARG A 1 227 ? 46.757 14.456 -9.223 1.00 49.56 227 ARG A N 1
ATOM 1644 C CA . ARG A 1 227 ? 47.845 15.289 -8.707 1.00 49.56 227 ARG A CA 1
ATOM 1645 C C . ARG A 1 227 ? 47.916 15.029 -7.205 1.00 49.56 227 ARG A C 1
ATOM 1647 O O . ARG A 1 227 ? 46.919 15.185 -6.505 1.00 49.56 227 ARG A O 1
ATOM 1654 N N . ALA A 1 228 ? 49.093 14.615 -6.744 1.00 51.44 228 ALA A N 1
ATOM 1655 C CA . ALA A 1 228 ? 49.392 14.398 -5.338 1.00 51.44 228 ALA A CA 1
ATOM 1656 C C . ALA A 1 228 ? 48.906 15.587 -4.482 1.00 51.44 228 ALA A C 1
ATOM 1658 O O . ALA A 1 228 ? 49.060 16.739 -4.907 1.00 51.44 228 ALA A O 1
ATOM 1659 N N . PRO A 1 229 ? 48.333 15.346 -3.290 1.00 47.81 229 PRO A N 1
ATOM 1660 C CA . PRO A 1 229 ? 47.880 16.427 -2.432 1.00 47.81 229 PRO A CA 1
ATOM 1661 C C . PRO A 1 229 ? 49.081 17.286 -2.026 1.00 47.81 229 PRO A C 1
ATOM 1663 O O . PRO A 1 229 ? 50.034 16.805 -1.409 1.00 47.81 229 PRO A O 1
ATOM 1666 N N . ARG A 1 230 ? 49.036 18.577 -2.382 1.00 47.44 230 ARG A N 1
ATOM 1667 C CA . ARG A 1 230 ? 49.929 19.595 -1.820 1.00 47.44 230 ARG A CA 1
ATOM 1668 C C . ARG A 1 230 ? 49.783 19.532 -0.301 1.00 47.44 230 ARG A C 1
ATOM 1670 O O . ARG A 1 230 ? 48.709 19.811 0.224 1.00 47.44 230 ARG A O 1
ATOM 1677 N N . ARG A 1 231 ? 50.864 19.152 0.386 1.00 45.09 231 ARG A N 1
ATOM 1678 C CA . ARG A 1 231 ? 50.995 19.272 1.840 1.00 45.09 231 ARG A CA 1
ATOM 1679 C C . ARG A 1 231 ? 50.696 20.721 2.217 1.00 45.09 231 ARG A C 1
ATOM 1681 O O . ARG A 1 231 ? 51.492 21.610 1.928 1.00 45.09 231 ARG A O 1
ATOM 1688 N N . VAL A 1 232 ? 49.541 20.952 2.831 1.00 51.31 232 VAL A N 1
ATOM 1689 C CA . VAL A 1 232 ? 49.279 22.193 3.553 1.00 51.31 232 VAL A CA 1
ATOM 1690 C C . VAL A 1 232 ? 50.148 22.130 4.799 1.00 51.31 232 VAL A C 1
ATOM 1692 O O . VAL A 1 232 ? 50.009 21.224 5.620 1.00 51.31 232 VAL A O 1
ATOM 1695 N N . ALA A 1 233 ? 51.110 23.044 4.872 1.00 46.03 233 ALA A N 1
ATOM 1696 C CA . ALA A 1 233 ? 51.969 23.224 6.024 1.00 46.03 233 ALA A CA 1
ATOM 1697 C C . ALA A 1 233 ? 51.103 23.493 7.262 1.00 46.03 233 ALA A C 1
ATOM 1699 O O . ALA A 1 233 ? 50.368 24.476 7.331 1.00 46.03 233 ALA A O 1
ATOM 1700 N N . THR A 1 234 ? 51.185 22.592 8.233 1.00 45.97 234 THR A N 1
ATOM 1701 C CA . THR A 1 234 ? 50.698 22.792 9.593 1.00 45.97 234 THR A CA 1
ATOM 1702 C C . THR A 1 234 ? 51.534 23.881 10.258 1.00 45.97 234 THR A C 1
ATOM 1704 O O . THR A 1 234 ? 52.717 23.668 10.520 1.00 45.97 234 THR A O 1
ATOM 1707 N N . ALA A 1 235 ? 50.925 25.031 10.541 1.00 43.66 235 ALA A N 1
ATOM 1708 C CA . ALA A 1 235 ? 51.454 25.994 11.500 1.00 43.66 235 ALA A CA 1
ATOM 1709 C C . ALA A 1 235 ? 50.959 25.622 12.916 1.00 43.66 235 ALA A C 1
ATOM 1711 O O . ALA A 1 235 ? 49.780 25.288 13.069 1.00 43.66 235 ALA A O 1
ATOM 1712 N N . PRO A 1 236 ? 51.824 25.649 13.947 1.00 49.53 236 PRO A N 1
ATOM 1713 C CA . PRO A 1 236 ? 51.459 25.298 15.315 1.00 49.53 236 PRO A CA 1
ATOM 1714 C C . PRO A 1 236 ? 50.876 26.515 16.049 1.00 49.53 236 PRO A C 1
ATOM 1716 O O . PRO A 1 236 ? 51.407 27.619 15.958 1.00 49.53 236 PRO A O 1
ATOM 1719 N N . GLY A 1 237 ? 49.801 26.316 16.812 1.00 38.19 237 GLY A N 1
ATOM 1720 C CA . GLY A 1 237 ? 49.202 27.351 17.660 1.00 38.19 237 GLY A CA 1
ATOM 1721 C C . GLY A 1 237 ? 48.511 26.746 18.889 1.00 38.19 237 GLY A C 1
ATOM 1722 O O . GLY A 1 237 ? 48.078 25.598 18.826 1.00 38.19 237 GLY A O 1
ATOM 1723 N N . PRO A 1 238 ? 48.474 27.451 20.033 1.00 47.34 238 PRO A N 1
ATOM 1724 C CA . PRO A 1 238 ? 48.910 26.869 21.298 1.00 47.34 238 PRO A CA 1
ATOM 1725 C C . PRO A 1 238 ? 47.783 26.550 22.294 1.00 47.34 238 PRO A C 1
ATOM 1727 O O . PRO A 1 238 ? 46.703 27.125 22.262 1.00 47.34 238 PRO A O 1
ATOM 1730 N N . SER A 1 239 ? 48.131 25.673 23.241 1.00 42.53 239 SER A N 1
ATOM 1731 C CA . SER A 1 239 ? 47.726 25.680 24.655 1.00 42.53 239 SER A CA 1
ATOM 1732 C C . SER A 1 239 ? 46.249 25.927 24.995 1.00 42.53 239 SER A C 1
ATOM 1734 O O . SER A 1 239 ? 45.797 27.062 25.128 1.00 42.53 239 SER A O 1
ATOM 1736 N N . ARG A 1 240 ? 45.548 24.851 25.373 1.00 44.28 240 ARG A N 1
ATOM 1737 C CA . ARG A 1 240 ? 44.660 24.897 26.544 1.00 44.28 240 ARG A CA 1
ATOM 1738 C C . ARG A 1 240 ? 44.919 23.704 27.448 1.00 44.28 240 ARG A C 1
ATOM 1740 O O . ARG A 1 240 ? 44.335 22.632 27.318 1.00 44.28 240 ARG A O 1
ATOM 1747 N N . ALA A 1 241 ? 45.837 23.941 28.374 1.00 42.75 241 ALA A N 1
ATOM 1748 C CA . ALA A 1 241 ? 45.932 23.216 29.619 1.00 42.75 241 ALA A CA 1
ATOM 1749 C C . ALA A 1 241 ? 44.645 23.393 30.447 1.00 42.75 241 ALA A C 1
ATOM 1751 O O . ALA A 1 241 ? 44.121 24.495 30.574 1.00 42.75 241 ALA A O 1
ATOM 1752 N N . GLY A 1 242 ? 44.207 22.295 31.062 1.00 38.59 242 GLY A N 1
ATOM 1753 C CA . GLY A 1 242 ? 43.653 22.304 32.413 1.00 38.59 242 GLY A CA 1
ATOM 1754 C C . GLY A 1 242 ? 42.189 22.701 32.588 1.00 38.59 242 GLY A C 1
ATOM 1755 O O . GLY A 1 242 ? 41.905 23.840 32.915 1.00 38.59 242 GLY A O 1
ATOM 1756 N N . VAL A 1 243 ? 41.298 21.705 32.634 1.00 46.72 243 VAL A N 1
ATOM 1757 C CA . VAL A 1 243 ? 40.367 21.578 33.772 1.00 46.72 243 VAL A CA 1
ATOM 1758 C C . VAL A 1 243 ? 40.307 20.109 34.180 1.00 46.72 243 VAL A C 1
ATOM 1760 O O . VAL A 1 243 ? 39.575 19.287 33.639 1.00 46.72 243 VAL A O 1
ATOM 1763 N N . ARG A 1 244 ? 41.149 19.789 35.159 1.00 45.97 244 ARG A N 1
ATOM 1764 C CA . ARG A 1 244 ? 41.159 18.555 35.935 1.00 45.97 244 ARG A CA 1
ATOM 1765 C C . ARG A 1 244 ? 40.407 18.855 37.231 1.00 45.97 244 ARG A C 1
ATOM 1767 O O . ARG A 1 244 ? 40.901 19.652 38.019 1.00 45.97 244 ARG A O 1
ATOM 1774 N N . ARG A 1 245 ? 39.252 18.230 37.465 1.00 49.16 245 ARG A N 1
ATOM 1775 C CA . ARG A 1 245 ? 38.649 17.993 38.800 1.00 49.16 245 ARG A CA 1
ATOM 1776 C C . ARG A 1 245 ? 37.465 17.046 38.607 1.00 49.16 245 ARG A C 1
ATOM 1778 O O . ARG A 1 245 ? 36.461 17.416 38.026 1.00 49.16 245 ARG A O 1
ATOM 1785 N N . SER A 1 246 ? 37.629 15.744 38.816 1.00 42.69 246 SER A N 1
ATOM 1786 C CA . SER A 1 246 ? 37.623 15.076 40.124 1.00 42.69 246 SER A CA 1
ATOM 1787 C C . SER A 1 246 ? 36.386 15.413 40.969 1.00 42.69 246 SER A C 1
ATOM 1789 O O . SER A 1 246 ? 36.350 16.402 41.691 1.00 42.69 246 SER A O 1
ATOM 1791 N N . ARG A 1 247 ? 35.397 14.512 40.960 1.00 50.19 247 ARG A N 1
ATOM 1792 C CA . ARG A 1 247 ? 34.697 14.105 42.186 1.00 50.19 247 ARG A CA 1
ATOM 1793 C C . ARG A 1 247 ? 33.993 12.758 42.004 1.00 50.19 247 ARG A C 1
ATOM 1795 O O . ARG A 1 247 ? 32.933 12.650 41.417 1.00 50.19 247 ARG A O 1
ATOM 1802 N N . ARG A 1 248 ? 34.694 11.747 42.526 1.00 47.50 248 ARG A N 1
ATOM 1803 C CA . ARG A 1 248 ? 34.225 10.753 43.502 1.00 47.50 248 ARG A CA 1
ATOM 1804 C C . ARG A 1 248 ? 32.869 10.077 43.259 1.00 47.50 248 ARG A C 1
ATOM 1806 O O . ARG A 1 248 ? 31.823 10.662 43.485 1.00 47.50 248 ARG A O 1
ATOM 1813 N N . ARG A 1 249 ? 32.973 8.759 43.042 1.00 43.97 249 ARG A N 1
ATOM 1814 C CA . ARG A 1 249 ? 32.466 7.704 43.944 1.00 43.97 249 ARG A CA 1
ATOM 1815 C C . ARG A 1 249 ? 31.207 8.072 44.747 1.00 43.97 249 ARG A C 1
ATOM 1817 O O . ARG A 1 249 ? 31.317 8.676 45.809 1.00 43.97 249 ARG A O 1
ATOM 1824 N N . SER A 1 250 ? 30.094 7.458 44.377 1.00 51.41 250 SER A N 1
ATOM 1825 C CA . SER A 1 250 ? 29.238 6.775 45.347 1.00 51.41 250 SER A CA 1
ATOM 1826 C C . SER A 1 250 ? 28.601 5.579 44.654 1.00 51.41 250 SER A C 1
ATOM 1828 O O . SER A 1 250 ? 27.682 5.723 43.853 1.00 51.41 250 SER A O 1
ATOM 1830 N N . GLY A 1 251 ? 29.142 4.395 44.933 1.00 40.50 251 GLY A N 1
ATOM 1831 C CA . GLY A 1 251 ? 28.417 3.165 44.678 1.00 40.50 251 GLY A CA 1
ATOM 1832 C C . GLY A 1 251 ? 27.173 3.102 45.555 1.00 40.50 251 GLY A C 1
ATOM 1833 O O . GLY A 1 251 ? 27.153 3.670 46.647 1.00 40.50 251 GLY A O 1
ATOM 1834 N N . ARG A 1 252 ? 26.169 2.376 45.078 1.00 49.38 252 ARG A N 1
ATOM 1835 C CA . ARG A 1 252 ? 25.322 1.515 45.902 1.00 49.38 252 ARG A CA 1
ATOM 1836 C C . ARG A 1 252 ? 24.582 0.555 44.986 1.00 49.38 252 ARG A C 1
ATOM 1838 O O . ARG A 1 252 ? 23.618 0.896 44.315 1.00 49.38 252 ARG A O 1
ATOM 1845 N N . SER A 1 253 ? 25.121 -0.651 44.968 1.00 45.12 253 SER A N 1
ATOM 1846 C CA . SER A 1 253 ? 24.396 -1.905 44.886 1.00 45.12 253 SER A CA 1
ATOM 1847 C C . SER A 1 253 ? 23.139 -1.853 45.765 1.00 45.12 253 SER A C 1
ATOM 1849 O O . SER A 1 253 ? 23.246 -1.469 46.929 1.00 45.12 253 SER A O 1
ATOM 1851 N N . CYS A 1 254 ? 21.988 -2.284 45.251 1.00 44.47 254 CYS A N 1
ATOM 1852 C CA . CYS A 1 254 ? 21.286 -3.445 45.806 1.00 44.47 254 CYS A CA 1
ATOM 1853 C C . CYS A 1 254 ? 20.114 -3.914 44.919 1.00 44.47 254 CYS A C 1
ATOM 1855 O O . CYS A 1 254 ? 19.589 -3.120 44.138 1.00 44.47 254 CYS A O 1
ATOM 1857 N N . PRO A 1 255 ? 19.743 -5.205 45.028 1.00 56.88 255 PRO A N 1
ATOM 1858 C CA . PRO A 1 255 ? 18.792 -5.913 44.174 1.00 56.88 255 PRO A CA 1
ATOM 1859 C C . PRO A 1 255 ? 17.427 -6.162 44.860 1.00 56.88 255 PRO A C 1
ATOM 1861 O O . PRO A 1 255 ? 17.270 -5.882 46.040 1.00 56.88 255 PRO A O 1
ATOM 1864 N N . GLN A 1 256 ? 16.503 -6.761 44.093 1.00 47.00 256 GLN A N 1
ATOM 1865 C CA . GLN A 1 256 ? 15.424 -7.695 44.490 1.00 47.00 256 GLN A CA 1
ATOM 1866 C C . GLN A 1 256 ? 14.415 -7.328 45.601 1.00 47.00 256 GLN A C 1
ATOM 1868 O O . GLN A 1 256 ? 14.783 -7.150 46.753 1.00 47.00 256 GLN A O 1
ATOM 1873 N N . HIS A 1 257 ? 13.125 -7.379 45.224 1.00 46.59 257 HIS A N 1
ATOM 1874 C CA . HIS A 1 257 ? 11.898 -7.811 45.944 1.00 46.59 257 HIS A CA 1
ATOM 1875 C C . HIS A 1 257 ? 10.719 -7.069 45.269 1.00 46.59 257 HIS A C 1
ATOM 1877 O O . HIS A 1 257 ? 10.818 -5.863 45.083 1.00 46.59 257 HIS A O 1
ATOM 1883 N N . ARG A 1 258 ? 9.610 -7.652 44.800 1.00 46.97 258 ARG A N 1
ATOM 1884 C CA . ARG A 1 258 ? 8.835 -8.868 45.082 1.00 46.97 258 ARG A CA 1
ATOM 1885 C C . ARG A 1 258 ? 8.159 -9.344 43.794 1.00 46.97 258 ARG A C 1
ATOM 1887 O O . ARG A 1 258 ? 7.966 -8.488 42.903 1.00 46.97 258 ARG A O 1
#

Secondary structure (DSSP, 8-state):
------HHHHHHHHHHHHHHHHHHHHTT-GGGGHHHHHHHHHHHHHHHHHHHHHHHTT-HHHHHHHHHHHHHHHHHHHHHHHT-GGGHHHHHHHHHHHHHHHHHHHHHTTSS-SSHHHHHHHHHHHHHHHHHHHHHHHHHHHHHHHH-HHHHHHHHHTT--HHHHHHHHHTTTGGGGTHHHHHHHHHBTTTB--HHHHHHHHHHHHHHTS--------TT------PPP-----------------------------

Sequence (258 aa):
MSIDPSPRLAVALVLLVALTMLAAWGGRFSLLKSVPWAAARAIIQLFAVSFIVVAAVTRLWAAALFVTAMFAVAVWTTTGRIGTRRVWAWSALTIAAGVLPVLAIIFATGAAPLNGASLVPIGSIIIGNAMSAHTLSGRRLFAALRGGQDVFEAALSLGFTRSGAIGIIVRPIAGESLVPTLDKTRTAGLVTLPGAFIGVLQGTARLSGRPSGGASAPPGFWPLRPRAPRRVATAPGPSRAGVRRSRRRSGRSCPQHR

Radius of gyration: 29.22 Å; chains: 1; bounding box: 76×57×76 Å

InterPro domains:
  IPR005226 UPF0014 family [PF03649] (12-201)
  IPR005226 UPF0014 family [PTHR30028] (9-201)

Organism: NCBI:txid119981

Foldseek 3Di:
DPPDVDVVVVVVVVVVVVVVLVVVVVVPDPCSVVVVVVVVVVVVVVVVLVVLLVVQQVDLVSLVVSLVVLLVVLLVVLCVLLVNNVPSVVSSVQLCVQLVVVVCVCVVVVVDDSGSVVSNVVSNVSSVLSSQLSSLLSNVLVVQCVVCVVQLVVCVVVVDDNVRSSCVRNVVCNCVSCVVVVVCVVCDPPPDDPVVVVVVVVVVVVVVPDPPDDDDDDPPDDDDDPDPDDPDDDDDDDDDDDDDDDDDDDDDDDDDDD

pLDDT: mean 72.74, std 15.6, range [38.19, 95.75]